Protein AF-A0A818ZFE5-F1 (afdb_monomer)

Structure (mmCIF, N/CA/C/O backbone):
data_AF-A0A818ZFE5-F1
#
_entry.id   AF-A0A818ZFE5-F1
#
loop_
_atom_site.group_PDB
_atom_site.id
_atom_site.type_symbol
_atom_site.label_atom_id
_atom_site.label_alt_id
_atom_site.label_comp_id
_atom_site.label_asym_id
_atom_site.label_entity_id
_atom_site.label_seq_id
_atom_site.pdbx_PDB_ins_code
_atom_site.Cartn_x
_atom_site.Cartn_y
_atom_site.Cartn_z
_atom_site.occupancy
_atom_site.B_iso_or_equiv
_atom_site.auth_seq_id
_atom_site.auth_comp_id
_atom_site.auth_asym_id
_atom_site.auth_atom_id
_atom_site.pdbx_PDB_model_num
ATOM 1 N N . MET A 1 1 ? 22.077 -2.898 -3.001 1.00 63.50 1 MET A N 1
ATOM 2 C CA . MET A 1 1 ? 21.187 -3.981 -2.527 1.00 63.50 1 MET A CA 1
ATOM 3 C C . MET A 1 1 ? 19.872 -3.862 -3.280 1.00 63.50 1 MET A C 1
ATOM 5 O O . MET A 1 1 ? 19.280 -2.792 -3.260 1.00 63.50 1 MET A O 1
ATOM 9 N N . TYR A 1 2 ? 19.474 -4.893 -4.024 1.00 77.19 2 TYR A N 1
ATOM 10 C CA . TYR A 1 2 ? 18.225 -4.878 -4.787 1.00 77.19 2 TYR A CA 1
ATOM 11 C C . TYR A 1 2 ? 17.029 -4.992 -3.831 1.00 77.19 2 TYR A C 1
ATOM 13 O O . TYR A 1 2 ? 17.018 -5.866 -2.968 1.00 77.19 2 TYR A O 1
ATOM 21 N N . ARG A 1 3 ? 16.050 -4.095 -3.967 1.00 83.75 3 ARG A N 1
ATOM 22 C CA . ARG A 1 3 ? 14.859 -4.023 -3.113 1.00 83.75 3 ARG A CA 1
ATOM 23 C C . ARG A 1 3 ? 13.619 -4.298 -3.971 1.00 83.75 3 ARG A C 1
ATOM 25 O O . ARG A 1 3 ? 13.186 -3.393 -4.687 1.00 83.75 3 ARG A O 1
ATOM 32 N N . PRO A 1 4 ? 13.063 -5.521 -3.931 1.00 88.69 4 PRO A N 1
ATOM 33 C CA . PRO A 1 4 ? 11.921 -5.898 -4.761 1.00 88.69 4 PRO A CA 1
ATOM 34 C C . PRO A 1 4 ? 10.628 -5.130 -4.462 1.00 88.69 4 PRO A C 1
ATOM 36 O O . PRO A 1 4 ? 9.721 -5.157 -5.288 1.00 88.69 4 PRO A O 1
ATOM 39 N N . THR A 1 5 ? 10.499 -4.457 -3.314 1.00 92.12 5 THR A N 1
ATOM 40 C CA . THR A 1 5 ? 9.253 -3.759 -2.951 1.00 92.12 5 THR A CA 1
ATOM 41 C C . THR A 1 5 ? 9.483 -2.321 -2.500 1.00 92.12 5 THR A C 1
ATOM 43 O O . THR A 1 5 ? 10.469 -2.014 -1.828 1.00 92.12 5 THR A O 1
ATOM 46 N N . CYS A 1 6 ? 8.526 -1.439 -2.796 1.00 91.12 6 CYS A N 1
ATOM 47 C CA . CYS A 1 6 ? 8.481 -0.056 -2.317 1.00 91.12 6 CYS A CA 1
ATOM 48 C C . CYS A 1 6 ? 8.508 0.014 -0.783 1.00 91.12 6 CYS A C 1
ATOM 50 O O . CYS A 1 6 ? 9.083 0.939 -0.216 1.00 91.12 6 CYS A O 1
ATOM 52 N N . PHE A 1 7 ? 7.959 -0.992 -0.094 1.00 89.19 7 PHE A N 1
ATOM 53 C CA . PHE A 1 7 ? 7.984 -1.084 1.369 1.00 89.19 7 PHE A CA 1
ATOM 54 C C . PHE A 1 7 ? 9.400 -1.206 1.935 1.00 89.19 7 PHE A C 1
ATOM 56 O O . PHE A 1 7 ? 9.709 -0.557 2.932 1.00 89.19 7 PHE A O 1
ATOM 63 N N . GLN A 1 8 ? 10.292 -1.942 1.268 1.00 89.88 8 GLN A N 1
ATOM 64 C CA . GLN A 1 8 ? 11.704 -2.011 1.661 1.00 89.88 8 GLN A CA 1
ATOM 65 C C . GLN A 1 8 ? 12.445 -0.693 1.402 1.00 89.88 8 GLN A C 1
ATOM 67 O O . GLN A 1 8 ? 13.378 -0.353 2.128 1.00 89.88 8 GLN A O 1
ATOM 72 N N . TRP A 1 9 ? 12.036 0.065 0.380 1.00 85.50 9 TRP A N 1
ATOM 73 C CA . TRP A 1 9 ? 12.547 1.418 0.146 1.00 85.50 9 TRP A CA 1
ATOM 74 C C . TRP A 1 9 ? 11.979 2.432 1.141 1.00 85.50 9 TRP A C 1
ATOM 76 O O . TRP A 1 9 ? 12.662 3.390 1.498 1.00 85.50 9 TRP A O 1
ATOM 86 N N . GLY A 1 10 ? 10.750 2.238 1.619 1.00 87.50 10 GLY A N 1
ATOM 87 C CA . GLY A 1 10 ? 10.040 3.166 2.501 1.00 87.50 10 GLY A CA 1
ATOM 88 C C . GLY A 1 10 ? 9.564 4.447 1.805 1.00 87.50 10 GLY A C 1
ATOM 89 O O . GLY A 1 10 ? 9.292 5.439 2.480 1.00 87.50 10 GLY A O 1
ATOM 90 N N . PHE A 1 11 ? 9.503 4.454 0.473 1.00 89.12 11 PHE A N 1
ATOM 91 C CA . PHE A 1 11 ? 8.903 5.525 -0.320 1.00 89.12 11 PHE A CA 1
ATOM 92 C C . PHE A 1 11 ? 8.212 4.953 -1.560 1.00 89.12 11 PHE A C 1
ATOM 94 O O . PHE A 1 11 ? 8.440 3.809 -1.951 1.00 89.12 11 PHE A O 1
ATOM 101 N N . TYR A 1 12 ? 7.349 5.764 -2.154 1.00 91.56 12 TYR A N 1
ATOM 102 C CA . TYR A 1 12 ? 6.595 5.495 -3.361 1.00 91.56 12 TYR A CA 1
ATOM 103 C C . TYR A 1 12 ? 6.889 6.596 -4.377 1.00 91.56 12 TYR A C 1
ATOM 105 O O . TYR A 1 12 ? 6.620 7.768 -4.124 1.00 91.56 12 TYR A O 1
ATOM 113 N N . ASP A 1 13 ? 7.407 6.202 -5.534 1.00 92.12 13 ASP A N 1
ATOM 114 C CA . ASP A 1 13 ? 7.511 7.057 -6.712 1.00 92.12 13 ASP A CA 1
ATOM 115 C C . ASP A 1 13 ? 6.588 6.477 -7.799 1.00 92.12 13 ASP A C 1
ATOM 117 O O . ASP A 1 13 ? 6.711 5.284 -8.118 1.00 92.12 13 ASP A O 1
ATOM 121 N N . PRO A 1 14 ? 5.632 7.258 -8.344 1.00 93.62 14 PRO A N 1
ATOM 122 C CA . PRO A 1 14 ? 4.695 6.762 -9.350 1.00 93.62 14 PRO A CA 1
ATOM 123 C C . PRO A 1 14 ? 5.387 6.204 -10.594 1.00 93.62 14 PRO A C 1
ATOM 125 O O . PRO A 1 14 ? 4.941 5.189 -11.124 1.00 93.62 14 PRO A O 1
ATOM 128 N N . GLN A 1 15 ? 6.478 6.840 -11.027 1.00 92.38 15 GLN A N 1
ATOM 129 C CA . GLN A 1 15 ? 7.258 6.428 -12.190 1.00 92.38 15 GLN A CA 1
ATOM 130 C C . GLN A 1 15 ? 7.979 5.107 -11.948 1.00 92.38 15 GLN A C 1
ATOM 132 O O . GLN A 1 15 ? 7.798 4.169 -12.720 1.00 92.38 15 GLN A O 1
ATOM 137 N N . MET A 1 16 ? 8.726 4.994 -10.843 1.00 92.38 16 MET A N 1
ATOM 138 C CA . MET A 1 16 ? 9.349 3.719 -10.475 1.00 92.38 16 MET A CA 1
ATOM 139 C C . MET A 1 16 ? 8.305 2.609 -10.384 1.00 92.38 16 MET A C 1
ATOM 141 O O . MET A 1 16 ? 8.512 1.529 -10.919 1.00 92.38 16 MET A O 1
ATOM 145 N N . SER A 1 17 ? 7.154 2.891 -9.769 1.00 94.06 17 SER A N 1
ATOM 146 C CA . SER A 1 17 ? 6.060 1.923 -9.644 1.00 94.06 17 SER A CA 1
ATOM 147 C C . SER A 1 17 ? 5.366 1.628 -10.978 1.00 94.06 17 SER A C 1
ATOM 149 O O . SER A 1 17 ? 4.619 0.662 -11.060 1.00 94.06 17 SER A O 1
ATOM 151 N N . GLY A 1 18 ? 5.555 2.434 -12.022 1.00 93.25 18 GLY A N 1
ATOM 152 C CA . GLY A 1 18 ? 5.096 2.128 -13.377 1.00 93.25 18 GLY A CA 1
ATOM 153 C C . GLY A 1 18 ? 5.983 1.104 -14.084 1.00 93.25 18 GLY A C 1
ATOM 154 O O . GLY A 1 18 ? 5.491 0.310 -14.881 1.00 93.25 18 GLY A O 1
ATOM 155 N N . SER A 1 19 ? 7.272 1.090 -13.758 1.00 92.56 19 SER A N 1
ATOM 156 C CA . SER A 1 19 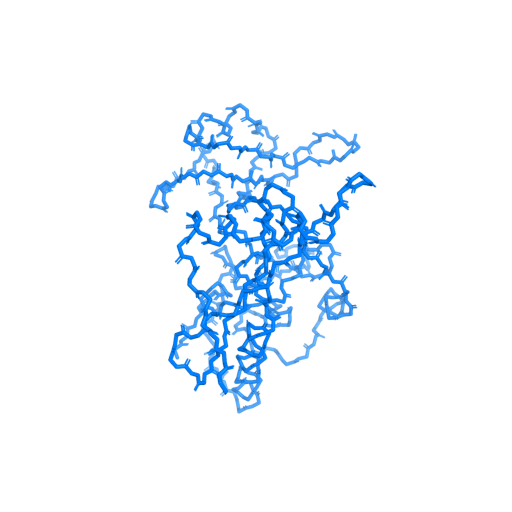? 8.275 0.231 -14.380 1.00 92.56 19 SER A CA 1
ATOM 157 C C . SER A 1 19 ? 8.379 -1.127 -13.684 1.00 92.56 19 SER A C 1
ATOM 159 O O . SER A 1 19 ? 8.337 -1.218 -12.456 1.00 92.56 19 SER A O 1
ATOM 161 N N . ILE A 1 20 ? 8.555 -2.202 -14.459 1.00 92.44 20 ILE A N 1
ATOM 162 C CA . ILE A 1 20 ? 8.690 -3.565 -13.919 1.00 92.44 20 ILE A CA 1
ATOM 163 C C . ILE A 1 20 ? 9.915 -3.730 -13.021 1.00 92.44 20 ILE A C 1
ATOM 165 O O . ILE A 1 20 ? 9.893 -4.557 -12.115 1.00 92.44 20 ILE A O 1
ATOM 169 N N . ASP A 1 21 ? 10.967 -2.958 -13.254 1.00 92.12 21 ASP A N 1
ATOM 170 C CA . ASP A 1 21 ? 12.237 -3.029 -12.533 1.00 92.12 21 ASP A CA 1
ATOM 171 C C . ASP A 1 21 ? 12.620 -1.695 -11.862 1.00 92.12 21 ASP A C 1
ATOM 173 O O . ASP A 1 21 ? 13.667 -1.591 -11.219 1.00 92.12 21 ASP A O 1
ATOM 177 N N . GLY A 1 22 ? 11.742 -0.691 -11.958 1.00 90.19 22 GLY A N 1
ATOM 178 C CA . GLY A 1 22 ? 11.921 0.624 -11.348 1.00 90.19 22 GLY A CA 1
ATOM 179 C C . GLY A 1 22 ? 12.937 1.520 -12.060 1.00 90.19 22 GLY A C 1
ATOM 180 O O . GLY A 1 22 ? 13.430 2.465 -11.435 1.00 90.19 22 GLY A O 1
ATOM 181 N N . THR A 1 23 ? 13.283 1.222 -13.318 1.00 90.88 23 THR A N 1
ATOM 182 C CA . THR A 1 23 ? 14.344 1.932 -14.052 1.00 90.88 23 THR A CA 1
ATOM 183 C C . THR A 1 23 ? 13.850 2.961 -15.065 1.00 90.88 23 THR A C 1
ATOM 185 O O . THR A 1 23 ? 14.647 3.790 -15.500 1.00 90.88 23 THR A O 1
ATOM 188 N N . ASP A 1 24 ? 12.558 2.980 -15.404 1.00 90.19 24 ASP A N 1
ATOM 189 C CA . ASP A 1 24 ? 12.031 3.977 -16.340 1.00 90.19 24 ASP A CA 1
ATOM 190 C C . ASP A 1 24 ? 12.266 5.400 -15.809 1.00 90.19 24 ASP A C 1
ATOM 192 O O . ASP A 1 24 ? 11.918 5.729 -14.671 1.00 90.19 24 ASP A O 1
ATOM 196 N N . LEU A 1 25 ? 12.785 6.277 -16.665 1.00 88.44 25 LEU A N 1
ATOM 197 C CA . LEU A 1 25 ? 13.054 7.673 -16.312 1.00 88.44 25 LEU A CA 1
A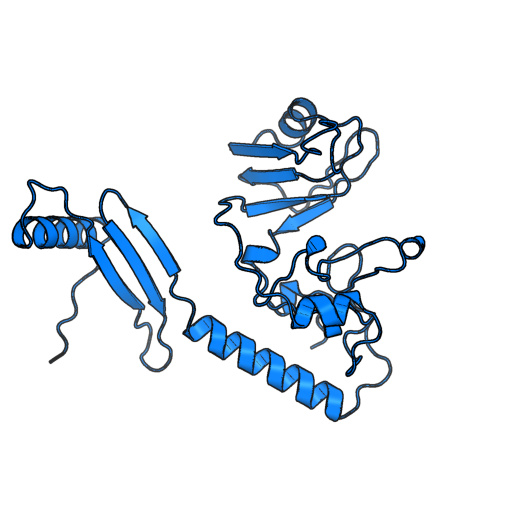TOM 198 C C . LEU A 1 25 ? 11.878 8.602 -16.641 1.00 88.44 25 LEU A C 1
ATOM 200 O O . LEU A 1 25 ? 11.647 9.551 -15.892 1.00 88.44 25 LEU A O 1
ATOM 204 N N . GLU A 1 26 ? 11.102 8.273 -17.679 1.00 87.56 26 GLU A N 1
ATOM 205 C CA . GLU A 1 26 ? 10.041 9.126 -18.226 1.00 87.56 26 GLU A CA 1
ATOM 206 C C . GLU A 1 26 ? 8.643 8.487 -18.142 1.00 87.56 26 GLU A C 1
ATOM 208 O O . GLU A 1 26 ? 8.500 7.288 -18.418 1.00 87.56 26 GLU A O 1
ATOM 213 N N . PRO A 1 27 ? 7.592 9.255 -17.794 1.00 87.62 27 PRO A N 1
ATOM 214 C CA . PRO A 1 27 ? 6.219 8.756 -17.736 1.00 87.62 27 PRO A CA 1
ATOM 215 C C . PRO A 1 27 ? 5.736 8.164 -19.057 1.00 87.62 27 PRO A C 1
ATOM 217 O O . PRO A 1 27 ? 5.515 8.874 -20.034 1.00 87.62 27 PRO A O 1
ATOM 220 N N . HIS A 1 28 ? 5.486 6.856 -19.059 1.00 86.00 28 HIS A N 1
ATOM 221 C CA . HIS A 1 28 ? 4.996 6.146 -20.241 1.00 86.00 28 HIS A CA 1
ATOM 222 C C . HIS A 1 28 ? 3.461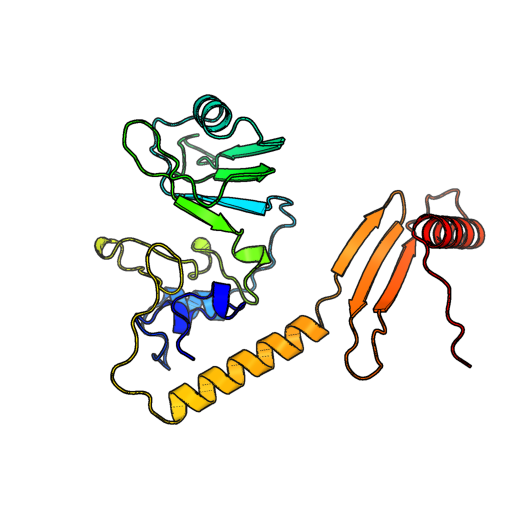 6.085 -20.326 1.00 86.00 28 HIS A C 1
ATOM 224 O O . HIS A 1 28 ? 2.918 5.714 -21.365 1.00 86.00 28 HIS A O 1
ATOM 230 N N . ASP A 1 29 ? 2.734 6.430 -19.252 1.00 88.56 29 ASP A N 1
ATOM 231 C CA . ASP A 1 29 ? 1.268 6.446 -19.247 1.00 88.56 29 ASP A CA 1
ATOM 232 C C . ASP A 1 29 ? 0.663 7.716 -18.617 1.00 88.56 29 ASP A C 1
ATOM 234 O O . ASP A 1 29 ? 1.260 8.406 -17.784 1.00 88.56 29 ASP A O 1
ATOM 238 N N . ARG A 1 30 ? -0.583 8.026 -19.009 1.00 91.00 30 ARG A N 1
ATOM 239 C CA . ARG A 1 30 ? -1.317 9.212 -18.528 1.00 91.00 30 ARG A CA 1
ATOM 240 C C . ARG A 1 30 ? -1.609 9.174 -17.026 1.00 91.00 30 ARG A C 1
ATOM 242 O O . ARG A 1 30 ? -1.784 10.223 -16.409 1.00 91.00 30 ARG A O 1
ATOM 249 N N . ALA A 1 31 ? -1.697 7.991 -16.425 1.00 91.69 31 ALA A N 1
ATOM 250 C CA . ALA A 1 31 ? -1.968 7.862 -15.003 1.00 91.69 31 ALA A CA 1
ATOM 251 C C . ALA A 1 31 ? -0.736 8.208 -14.152 1.00 91.69 31 ALA A C 1
ATOM 253 O O . ALA A 1 31 ? -0.908 8.811 -13.097 1.00 91.69 31 ALA A O 1
ATOM 254 N N . ILE A 1 32 ? 0.482 7.912 -14.608 1.00 92.31 32 ILE A N 1
ATOM 255 C CA . ILE A 1 32 ? 1.723 8.355 -13.960 1.00 92.31 32 ILE A CA 1
ATOM 256 C C . ILE A 1 32 ? 1.813 9.883 -14.004 1.00 92.31 32 ILE A C 1
ATOM 258 O O . ILE A 1 32 ? 2.028 10.509 -12.966 1.00 92.31 32 ILE A O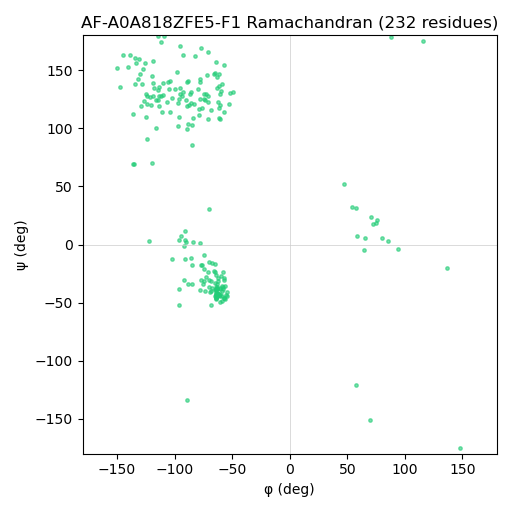 1
ATOM 262 N N . ASN A 1 33 ? 1.537 10.495 -15.161 1.00 92.56 33 ASN A N 1
ATOM 263 C CA . ASN A 1 33 ? 1.476 11.956 -15.285 1.00 92.56 33 ASN A CA 1
ATOM 264 C C . ASN A 1 33 ? 0.472 12.573 -14.302 1.00 92.56 33 ASN A C 1
ATOM 266 O O . ASN A 1 33 ? 0.797 13.499 -13.556 1.00 92.56 33 ASN A O 1
ATOM 270 N N . ARG A 1 34 ? -0.732 11.995 -14.219 1.00 92.75 34 ARG A N 1
ATOM 271 C CA . ARG A 1 34 ? -1.744 12.410 -13.241 1.00 92.75 34 ARG A CA 1
ATOM 272 C C . ARG A 1 34 ? -1.263 12.237 -11.797 1.00 92.75 34 ARG A C 1
ATOM 274 O O . ARG A 1 34 ? -1.548 13.093 -10.964 1.00 92.75 34 ARG A O 1
ATOM 281 N N . ALA A 1 35 ? -0.520 11.174 -11.493 1.00 93.25 35 ALA A N 1
ATOM 282 C CA . ALA A 1 35 ? 0.003 10.929 -10.152 1.00 93.25 35 ALA A CA 1
ATOM 283 C C . ALA A 1 35 ? 0.999 12.010 -9.717 1.00 93.25 35 ALA A C 1
ATOM 285 O O . ALA A 1 35 ? 0.897 12.482 -8.581 1.00 93.25 35 ALA A O 1
ATOM 286 N N . TYR A 1 36 ? 1.884 12.452 -10.617 1.00 89.31 36 TYR A N 1
ATOM 287 C CA . TYR A 1 36 ? 2.810 13.560 -10.358 1.00 89.31 36 TYR A CA 1
ATOM 288 C C . TYR A 1 36 ? 2.097 14.889 -10.130 1.00 89.31 36 TYR A C 1
ATOM 290 O O . TYR A 1 36 ? 2.423 15.613 -9.192 1.00 89.31 36 TYR A O 1
ATOM 298 N N . GLN A 1 37 ? 1.091 15.189 -10.948 1.00 90.50 37 GLN A N 1
ATOM 299 C CA . GLN A 1 37 ? 0.336 16.440 -10.842 1.00 90.50 37 GLN A CA 1
ATOM 300 C C . GLN A 1 37 ? -0.637 16.445 -9.653 1.00 90.50 37 GLN A C 1
ATOM 302 O O . GLN A 1 37 ? -1.047 17.502 -9.172 1.00 90.50 37 GLN A O 1
ATOM 307 N N . SER A 1 38 ? -1.017 15.269 -9.149 1.00 89.69 38 SER A N 1
ATOM 308 C CA . SER A 1 38 ? -1.986 15.163 -8.063 1.00 89.69 38 SER A CA 1
ATOM 309 C C . SER A 1 38 ? -1.424 15.649 -6.723 1.00 89.69 38 SER A C 1
ATOM 311 O O . SER A 1 38 ? -0.419 15.148 -6.208 1.00 89.69 38 SER A O 1
ATOM 313 N N . LYS A 1 39 ? -2.148 16.555 -6.064 1.00 84.81 39 LYS A N 1
ATOM 314 C CA . LYS A 1 39 ? -1.944 16.870 -4.645 1.00 84.81 39 LYS A CA 1
ATOM 315 C C . LYS A 1 39 ? -2.819 15.929 -3.819 1.00 84.81 39 LYS A C 1
ATOM 317 O O . LYS A 1 39 ? -4.021 16.122 -3.701 1.00 84.81 39 LYS A O 1
ATOM 322 N N . TYR A 1 40 ? -2.216 14.869 -3.289 1.00 80.44 40 TYR A N 1
ATOM 323 C CA . TYR A 1 40 ? -2.900 13.912 -2.420 1.00 80.44 40 TYR A CA 1
ATOM 324 C C . TYR A 1 40 ? -2.430 14.113 -0.986 1.00 80.44 40 TYR A C 1
ATOM 326 O O . TYR A 1 40 ? -1.235 13.989 -0.716 1.00 80.44 40 TYR A O 1
ATOM 334 N N . LYS A 1 41 ? -3.373 14.386 -0.083 1.00 73.88 41 LYS A N 1
ATOM 335 C CA . LYS A 1 41 ? -3.163 14.331 1.362 1.00 73.88 41 LYS A CA 1
ATOM 336 C C . 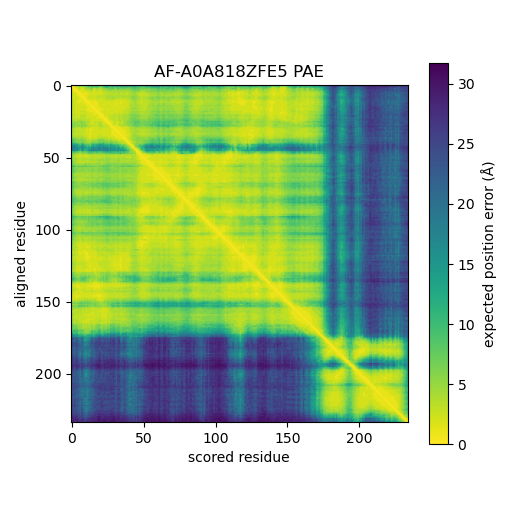LYS A 1 41 ? -3.787 13.035 1.866 1.00 73.88 41 LYS A C 1
ATOM 338 O O . LYS A 1 41 ? -4.946 12.751 1.568 1.00 73.88 41 LYS A O 1
ATOM 343 N N . CYS A 1 42 ? -3.009 12.225 2.577 1.00 68.31 42 CYS A N 1
ATOM 344 C CA . CYS A 1 42 ? -3.528 10.989 3.146 1.00 68.31 42 CYS A CA 1
ATOM 345 C C . CYS A 1 42 ? -4.649 11.294 4.148 1.00 68.31 42 CYS A C 1
ATOM 347 O O . CYS A 1 42 ? -4.510 12.198 4.968 1.00 68.31 42 CYS A O 1
ATOM 349 N N . SER A 1 43 ? -5.738 10.523 4.098 1.00 61.91 43 SER A N 1
ATOM 350 C CA . SER A 1 43 ? -6.763 10.541 5.144 1.00 61.91 43 SER A CA 1
ATOM 351 C C . SER A 1 43 ? -6.187 10.020 6.462 1.00 61.91 43 SER A C 1
ATOM 353 O O . SER A 1 43 ? -5.390 9.079 6.442 1.00 61.91 43 SER A O 1
ATOM 355 N N . HIS A 1 44 ? -6.657 10.545 7.594 1.00 58.03 44 HIS A N 1
ATOM 356 C CA . HIS A 1 44 ? -6.259 10.154 8.956 1.00 58.03 44 HIS A CA 1
ATOM 357 C C . HIS A 1 44 ? -6.744 8.753 9.382 1.00 58.03 44 HIS A C 1
ATOM 359 O O . HIS A 1 44 ? -7.008 8.515 10.555 1.00 58.03 44 HIS A O 1
ATOM 365 N N . ASN A 1 45 ? -6.892 7.813 8.444 1.00 62.09 45 ASN A N 1
ATOM 366 C CA . ASN A 1 45 ? -7.358 6.474 8.768 1.00 62.09 45 ASN A CA 1
ATOM 367 C C . ASN A 1 45 ? -6.373 5.819 9.752 1.00 62.09 45 ASN A C 1
ATOM 369 O O . ASN A 1 45 ? -5.186 5.679 9.449 1.00 62.09 45 ASN A O 1
ATOM 373 N N . SER A 1 46 ? -6.852 5.438 10.937 1.00 69.12 46 SER A N 1
ATOM 374 C CA . SER A 1 46 ? -6.041 4.797 11.972 1.00 69.12 46 SER A CA 1
ATOM 375 C C . SER A 1 46 ? -5.707 3.331 11.668 1.00 69.12 46 SER A C 1
ATOM 377 O O . SER A 1 46 ? -4.745 2.844 12.250 1.00 69.12 46 SER A O 1
ATOM 379 N N . SER A 1 47 ? -6.311 2.732 10.631 1.00 81.25 47 SER A N 1
ATOM 380 C CA . SER A 1 47 ? -6.027 1.368 10.159 1.00 81.25 47 SER A CA 1
ATOM 381 C C . SER A 1 47 ? -4.560 1.058 9.894 1.00 81.25 47 SER A C 1
ATOM 383 O O . SER A 1 47 ? -3.860 1.824 9.223 1.00 81.25 47 SER A O 1
ATOM 385 N N . SER A 1 48 ? -4.080 -0.058 10.435 1.00 84.94 48 SER A N 1
ATOM 386 C CA . SER A 1 48 ? -2.697 -0.523 10.281 1.00 84.94 48 SER A CA 1
ATOM 387 C C . SER A 1 48 ? -2.507 -1.401 9.043 1.00 84.94 48 SER A C 1
ATOM 389 O O . SER A 1 48 ? -1.466 -1.308 8.385 1.00 84.94 48 SER A O 1
ATOM 391 N N . LEU A 1 49 ? -3.523 -2.193 8.692 1.00 91.88 49 LEU A N 1
ATOM 392 C CA . LEU A 1 49 ? -3.448 -3.222 7.660 1.00 91.88 49 LEU A CA 1
ATOM 393 C C . LEU A 1 49 ? -4.442 -2.973 6.525 1.00 91.88 49 LEU A C 1
ATOM 395 O O . LEU A 1 49 ? -5.551 -2.469 6.714 1.00 91.88 49 LEU A O 1
ATOM 399 N N . PHE A 1 50 ? -4.009 -3.334 5.325 1.00 93.69 50 PHE A N 1
ATOM 400 C CA . PHE A 1 50 ? -4.793 -3.366 4.105 1.00 93.69 50 PHE A CA 1
ATOM 401 C C . PHE A 1 50 ? -5.003 -4.822 3.703 1.00 93.69 50 PHE A C 1
ATOM 403 O O . PHE A 1 50 ? -4.040 -5.581 3.595 1.00 93.69 50 PHE A O 1
ATOM 410 N N . ILE A 1 51 ? -6.255 -5.190 3.449 1.00 94.62 51 ILE A N 1
ATOM 411 C CA . ILE A 1 51 ? -6.631 -6.502 2.935 1.00 94.62 51 ILE A CA 1
ATOM 412 C C . ILE A 1 51 ? -7.194 -6.295 1.535 1.00 94.62 51 ILE A C 1
ATOM 414 O O . ILE A 1 51 ? -8.184 -5.594 1.369 1.00 94.62 51 ILE A O 1
ATOM 418 N N . GLY A 1 52 ? -6.572 -6.881 0.523 1.00 93.31 52 GLY A N 1
ATOM 419 C CA . GLY A 1 52 ? -7.040 -6.866 -0.855 1.00 93.31 52 GLY A CA 1
ATOM 420 C C . GLY A 1 52 ? -7.426 -8.254 -1.350 1.00 93.31 52 GLY A C 1
ATOM 421 O O . GLY A 1 52 ? -7.279 -9.256 -0.650 1.00 93.31 52 GLY A O 1
ATOM 422 N N . ASN A 1 53 ? -7.868 -8.304 -2.607 1.00 92.31 53 ASN A N 1
ATOM 423 C CA . ASN A 1 53 ? -8.288 -9.539 -3.273 1.00 92.31 53 ASN A CA 1
ATOM 424 C C . ASN A 1 53 ? -9.427 -10.268 -2.536 1.00 92.31 53 ASN A C 1
ATOM 426 O O . ASN A 1 53 ? -9.505 -11.493 -2.565 1.00 92.31 53 ASN A O 1
ATOM 430 N N . ILE A 1 54 ? -10.294 -9.508 -1.865 1.00 95.12 54 ILE A N 1
ATOM 431 C CA . ILE A 1 54 ? -11.463 -10.044 -1.174 1.00 95.12 54 ILE A CA 1
ATOM 432 C C . 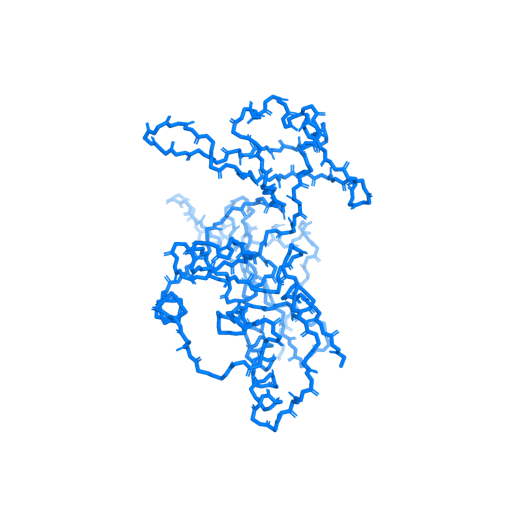ILE A 1 54 ? -12.511 -10.409 -2.238 1.00 95.12 54 ILE A C 1
ATOM 434 O O . ILE A 1 54 ? -12.850 -9.551 -3.061 1.00 95.12 54 ILE A O 1
ATOM 438 N N . PRO A 1 55 ? -13.019 -11.653 -2.264 1.00 93.81 55 PRO A N 1
ATOM 439 C CA . PRO A 1 55 ? -14.082 -12.041 -3.186 1.00 93.81 55 PRO A CA 1
ATOM 440 C C . PRO A 1 55 ? -15.363 -11.222 -2.951 1.00 93.81 55 PRO A C 1
ATOM 442 O O . PRO A 1 55 ? -15.666 -10.915 -1.800 1.00 93.81 55 PRO A O 1
ATOM 445 N N . PRO A 1 56 ? -16.162 -10.917 -3.992 1.00 90.88 56 PRO A N 1
ATOM 446 C CA . PRO A 1 56 ? -17.381 -10.111 -3.846 1.00 90.88 56 PRO A CA 1
ATOM 447 C C . PRO A 1 56 ? -18.407 -10.668 -2.848 1.00 90.88 56 PRO A C 1
ATOM 449 O O . PRO A 1 56 ? -19.145 -9.896 -2.246 1.00 90.88 56 PRO A O 1
ATOM 452 N N . LEU A 1 57 ? -18.436 -11.994 -2.671 1.00 92.06 57 LEU A N 1
ATOM 453 C CA . LEU A 1 57 ? -19.344 -12.692 -1.753 1.00 92.06 57 LEU A CA 1
ATOM 454 C C . LEU A 1 57 ? -18.919 -12.606 -0.279 1.00 92.06 57 LEU A C 1
ATOM 456 O O . LEU A 1 57 ? -19.732 -12.882 0.595 1.00 92.06 57 LEU A O 1
ATOM 460 N N . CYS A 1 58 ? -17.661 -12.255 -0.004 1.00 94.56 58 CYS A N 1
ATOM 461 C CA . CYS A 1 58 ? -17.140 -12.170 1.355 1.00 94.56 58 CYS A CA 1
ATOM 462 C C . CYS A 1 58 ? -17.619 -10.873 2.019 1.00 94.56 58 CYS A C 1
ATOM 464 O O . CYS A 1 58 ? -17.411 -9.776 1.487 1.00 94.56 58 CYS A O 1
ATOM 466 N N . ASN A 1 59 ? -18.260 -11.008 3.178 1.00 93.50 59 ASN A N 1
ATOM 467 C CA . ASN A 1 59 ? -18.798 -9.899 3.963 1.00 93.50 59 ASN A CA 1
ATOM 468 C C . ASN A 1 59 ? -17.989 -9.657 5.254 1.00 93.50 59 ASN A C 1
ATOM 470 O O . ASN A 1 59 ? -17.002 -10.329 5.550 1.00 93.50 59 ASN A O 1
ATOM 474 N N . GLU A 1 60 ? -18.393 -8.654 6.029 1.00 93.38 60 GLU A N 1
ATOM 475 C CA . GLU A 1 60 ? -17.731 -8.241 7.264 1.00 93.38 60 GLU A CA 1
ATOM 476 C C . GLU A 1 60 ? -17.747 -9.334 8.346 1.00 93.38 60 GLU A C 1
ATOM 478 O O . GLU A 1 60 ? -16.762 -9.465 9.072 1.00 93.38 60 GLU A O 1
ATOM 483 N N . ASN A 1 61 ? -18.807 -10.147 8.428 1.00 94.56 61 ASN A N 1
ATOM 484 C CA . ASN A 1 61 ? -18.887 -11.257 9.382 1.00 94.56 61 ASN A CA 1
ATOM 485 C C . ASN A 1 61 ? -17.898 -12.368 9.016 1.00 94.56 61 ASN A C 1
ATOM 487 O O . ASN A 1 61 ? -17.213 -12.888 9.895 1.00 94.56 61 ASN A O 1
ATOM 491 N N . ASP A 1 62 ? -17.762 -12.684 7.726 1.00 95.81 62 ASP A N 1
ATOM 492 C CA . ASP A 1 62 ? -16.765 -13.649 7.252 1.00 95.81 62 ASP A CA 1
ATOM 493 C C . ASP A 1 62 ? -15.347 -13.161 7.580 1.00 95.81 62 ASP A C 1
ATOM 495 O O . ASP A 1 62 ? -14.511 -13.914 8.080 1.00 95.81 62 ASP A O 1
ATOM 499 N N . LEU A 1 63 ? -15.072 -11.870 7.356 1.00 95.44 63 LEU A N 1
ATOM 500 C CA . LEU A 1 63 ? -13.785 -11.270 7.711 1.00 95.44 63 LEU A CA 1
ATOM 501 C C . LEU A 1 63 ? -13.544 -11.291 9.225 1.00 95.44 63 LEU A C 1
ATOM 503 O O . LEU A 1 63 ? -12.418 -11.549 9.642 1.00 95.44 63 LEU A O 1
ATOM 507 N N . ALA A 1 64 ? -14.570 -11.070 10.047 1.00 94.75 64 ALA A N 1
ATOM 508 C CA . ALA A 1 64 ? -14.455 -11.170 11.501 1.00 94.75 64 ALA A CA 1
ATOM 509 C C . ALA A 1 64 ? -14.126 -12.602 11.956 1.00 94.75 64 ALA A C 1
ATOM 511 O O . ALA A 1 64 ? -13.323 -12.785 12.868 1.00 94.75 64 ALA A O 1
ATOM 512 N N . GLN A 1 65 ? -14.668 -13.623 11.285 1.00 95.19 65 GLN A N 1
ATOM 513 C CA . GLN A 1 65 ? -14.316 -15.023 11.550 1.00 95.19 65 GLN A CA 1
ATOM 514 C C . GLN A 1 65 ? -12.876 -15.351 11.133 1.00 95.19 65 GLN A C 1
ATOM 516 O O . GLN A 1 65 ? -12.169 -16.070 11.838 1.00 95.19 65 GLN A O 1
ATOM 521 N N . ILE A 1 66 ? -12.420 -14.817 9.996 1.00 95.38 66 ILE A N 1
ATOM 522 C CA . ILE A 1 66 ? -11.051 -15.022 9.497 1.00 95.38 66 ILE A CA 1
ATOM 523 C C . ILE A 1 66 ? -10.024 -14.290 10.376 1.00 95.38 66 ILE A C 1
ATOM 525 O O . ILE A 1 66 ? -8.921 -14.801 10.602 1.00 95.38 66 ILE A O 1
ATOM 529 N N . PHE A 1 67 ? -10.384 -13.109 10.882 1.00 94.62 67 PHE A N 1
ATOM 530 C CA . PHE A 1 67 ? -9.544 -12.245 11.708 1.00 94.62 67 PHE A CA 1
ATOM 531 C C . PHE A 1 67 ? -10.176 -12.013 13.092 1.00 94.62 67 PHE A C 1
ATOM 533 O O . PHE A 1 67 ? -10.565 -10.888 13.407 1.00 94.62 67 PHE A O 1
ATOM 540 N N . PRO A 1 68 ? -10.228 -13.039 13.961 1.00 91.88 68 PRO A N 1
ATOM 541 C CA . PRO A 1 68 ? -10.925 -12.947 15.247 1.00 91.88 68 PRO A CA 1
ATOM 542 C C . PRO A 1 68 ? -10.293 -11.934 16.214 1.00 91.88 68 PRO A C 1
ATOM 544 O O . PRO A 1 68 ? -10.969 -11.400 17.084 1.00 91.88 68 PRO A O 1
ATOM 547 N N . ASN A 1 69 ? -9.002 -11.631 16.043 1.00 90.31 69 ASN A N 1
ATOM 548 C CA . ASN A 1 69 ? -8.264 -10.658 16.858 1.00 90.31 69 ASN A CA 1
ATOM 549 C C . ASN A 1 69 ? -8.299 -9.232 16.272 1.00 90.31 69 ASN A C 1
ATOM 551 O O . ASN A 1 69 ? -7.510 -8.368 16.671 1.00 90.31 69 ASN A O 1
ATOM 555 N N . ALA A 1 70 ? -9.151 -8.985 15.274 1.00 89.81 70 ALA A N 1
ATOM 556 C CA . ALA A 1 70 ? -9.341 -7.657 14.717 1.00 89.81 70 ALA A CA 1
ATOM 557 C C . ALA A 1 70 ? -10.151 -6.791 15.687 1.00 89.81 70 ALA A C 1
ATOM 559 O O . ALA A 1 70 ? -11.235 -7.163 16.120 1.00 89.81 70 ALA A O 1
ATOM 560 N N . ILE A 1 71 ? -9.641 -5.600 15.984 1.00 88.75 71 ILE A N 1
ATOM 561 C CA . ILE A 1 71 ? -10.349 -4.584 16.770 1.00 88.75 71 ILE A CA 1
ATOM 562 C C . ILE A 1 71 ? -11.387 -3.888 15.887 1.00 88.75 71 ILE A C 1
ATOM 564 O O . ILE A 1 71 ? -12.485 -3.564 16.331 1.00 88.75 71 ILE A O 1
ATOM 568 N N . ARG A 1 72 ? -11.032 -3.631 14.623 1.00 89.75 72 ARG A N 1
ATOM 569 C CA . ARG A 1 72 ? -11.912 -2.974 13.656 1.00 89.75 72 ARG A CA 1
ATOM 570 C C . ARG A 1 72 ? -11.650 -3.498 12.256 1.00 89.75 72 ARG A C 1
ATOM 572 O O . ARG A 1 72 ? -10.500 -3.577 11.829 1.00 89.75 72 ARG A O 1
ATOM 579 N N . ILE A 1 73 ? -12.726 -3.773 11.528 1.00 92.94 73 ILE A N 1
ATOM 580 C CA . ILE A 1 73 ? -12.700 -4.150 10.116 1.00 92.94 73 ILE A CA 1
ATOM 581 C C . ILE A 1 73 ? -13.593 -3.168 9.363 1.00 92.94 73 ILE A C 1
ATOM 583 O O . ILE A 1 73 ? -14.736 -2.938 9.742 1.00 92.94 73 ILE A O 1
ATOM 587 N N . ASN A 1 74 ? -13.056 -2.566 8.309 1.00 93.38 74 ASN A N 1
ATOM 588 C CA . ASN A 1 74 ? -13.772 -1.653 7.431 1.00 93.38 74 ASN A CA 1
ATOM 589 C C . ASN A 1 74 ? -13.682 -2.172 5.994 1.00 93.38 74 ASN A C 1
ATOM 591 O O . ASN A 1 74 ? -12.714 -1.874 5.285 1.00 93.38 74 ASN A O 1
ATOM 595 N N . LEU A 1 75 ? -14.658 -2.987 5.589 1.00 94.94 75 LEU A N 1
ATOM 596 C CA . LEU A 1 75 ? -14.790 -3.457 4.214 1.00 94.94 75 LEU A CA 1
ATOM 597 C C . LEU A 1 75 ? -15.303 -2.314 3.337 1.00 94.94 75 LEU A C 1
ATOM 599 O O . LEU A 1 75 ? -16.342 -1.718 3.605 1.00 94.94 75 LEU A O 1
ATOM 603 N N . ILE A 1 76 ? -14.560 -1.993 2.279 1.00 93.19 76 ILE A N 1
ATOM 604 C CA . ILE A 1 76 ? -14.904 -0.860 1.429 1.00 93.19 76 ILE A CA 1
ATOM 605 C C . ILE A 1 76 ? -15.894 -1.288 0.357 1.00 93.19 76 ILE A C 1
ATOM 607 O O . ILE A 1 76 ? -15.666 -2.242 -0.391 1.00 93.19 76 ILE A O 1
ATOM 611 N N . ARG A 1 77 ? -16.976 -0.520 0.258 1.00 93.25 77 ARG A N 1
ATOM 612 C CA . ARG A 1 77 ? -18.075 -0.733 -0.676 1.00 93.25 77 ARG A CA 1
ATOM 613 C C . ARG A 1 77 ? -18.219 0.444 -1.630 1.00 93.25 77 ARG A C 1
ATOM 615 O O . ARG A 1 77 ? -17.727 1.544 -1.370 1.00 93.25 77 ARG A O 1
ATOM 622 N N . ASP A 1 78 ? -18.851 0.194 -2.767 1.00 91.69 78 ASP A N 1
ATOM 623 C CA . ASP A 1 78 ? -19.367 1.267 -3.604 1.00 91.69 78 ASP A CA 1
ATOM 624 C C . ASP A 1 78 ? -20.451 2.040 -2.845 1.00 91.69 78 ASP A C 1
ATOM 626 O O . ASP A 1 78 ? -21.307 1.432 -2.212 1.00 91.69 78 ASP A O 1
ATOM 630 N N . ILE A 1 79 ? -20.406 3.373 -2.886 1.00 89.31 79 ILE A N 1
ATOM 631 C CA . ILE A 1 79 ? -21.360 4.207 -2.143 1.00 89.31 79 ILE A CA 1
ATOM 632 C C . ILE A 1 79 ? -22.774 4.160 -2.738 1.00 89.31 79 ILE A C 1
ATOM 634 O O . ILE A 1 79 ? -23.734 4.434 -2.028 1.00 89.31 79 ILE A O 1
ATOM 638 N N . VAL A 1 80 ? -22.900 3.830 -4.027 1.00 93.44 80 VAL A N 1
ATOM 639 C CA . VAL A 1 80 ? -24.182 3.774 -4.734 1.00 93.44 80 VAL A CA 1
ATOM 640 C C . VAL A 1 80 ? -24.709 2.344 -4.760 1.00 93.44 80 VAL A C 1
ATOM 642 O O . VAL A 1 80 ? -25.848 2.113 -4.370 1.00 93.44 80 VAL A O 1
ATOM 645 N N . THR A 1 81 ? -23.899 1.376 -5.203 1.00 92.88 81 THR A N 1
ATOM 646 C CA . THR A 1 81 ? -24.360 -0.019 -5.357 1.00 92.88 81 THR A CA 1
ATOM 647 C C . THR A 1 81 ? -24.245 -0.847 -4.078 1.00 92.88 81 THR A C 1
ATOM 649 O O . THR A 1 81 ? -24.769 -1.955 -4.026 1.00 92.88 81 THR A O 1
ATOM 652 N N . CYS A 1 82 ? -23.546 -0.349 -3.050 1.00 89.31 82 CYS A N 1
ATOM 653 C CA . CYS A 1 82 ? -23.210 -1.078 -1.818 1.00 89.31 82 CYS A CA 1
ATOM 654 C C . CYS A 1 82 ? -22.407 -2.380 -2.036 1.00 89.31 82 CYS A C 1
ATOM 656 O O . CYS A 1 82 ? -22.138 -3.127 -1.087 1.00 89.31 82 CYS A O 1
ATOM 658 N N . GLU A 1 83 ? -21.962 -2.645 -3.265 1.00 91.81 83 GLU A N 1
ATOM 659 C CA . GLU A 1 83 ? -21.166 -3.820 -3.597 1.00 91.81 83 GLU A CA 1
ATOM 660 C C . GLU A 1 83 ? -19.748 -3.697 -3.043 1.00 91.81 83 GLU A C 1
ATOM 662 O O . GLU A 1 83 ? -19.152 -2.616 -3.011 1.00 91.81 83 GLU A O 1
ATOM 667 N N . SER A 1 84 ? -19.176 -4.830 -2.637 1.00 94.44 84 SER A N 1
ATOM 668 C CA . SER A 1 84 ? -17.792 -4.894 -2.172 1.00 94.44 84 SER A CA 1
ATOM 669 C C . SER A 1 84 ? -16.826 -4.445 -3.270 1.00 94.44 84 SER A C 1
ATOM 671 O O . SER A 1 84 ? -16.831 -4.968 -4.385 1.00 94.44 84 SER A O 1
ATOM 673 N N . LYS A 1 85 ? -15.919 -3.516 -2.943 1.00 91.62 85 LYS A N 1
ATOM 674 C CA . LYS A 1 85 ? -14.796 -3.144 -3.820 1.00 91.62 85 LYS A CA 1
ATOM 675 C C . LYS A 1 85 ? -13.655 -4.165 -3.782 1.00 91.62 85 LYS A C 1
ATOM 677 O O . LYS A 1 85 ? -12.635 -3.960 -4.442 1.00 91.62 85 LYS A O 1
ATOM 682 N N . GLY A 1 86 ? -13.805 -5.244 -3.013 1.00 93.50 86 GLY A N 1
ATOM 683 C CA . GLY A 1 86 ? -12.826 -6.323 -2.911 1.00 93.50 86 GLY A CA 1
ATOM 684 C C . GLY A 1 86 ? -11.602 -5.979 -2.061 1.00 93.50 86 GLY A C 1
ATOM 685 O O . GLY A 1 86 ? -10.544 -6.595 -2.224 1.00 93.50 86 GLY A O 1
ATOM 686 N N . TYR A 1 87 ? -11.716 -4.987 -1.173 1.00 94.00 87 TYR A N 1
ATOM 687 C CA . TYR A 1 87 ? -10.675 -4.669 -0.203 1.00 94.00 87 TYR A CA 1
ATOM 688 C C . TYR A 1 87 ? -11.242 -4.076 1.090 1.00 94.00 87 TYR A C 1
ATOM 690 O O . TYR A 1 87 ? -12.274 -3.406 1.086 1.00 94.00 87 TYR A O 1
ATOM 698 N N . ALA A 1 88 ? -10.530 -4.295 2.189 1.00 94.94 88 ALA A N 1
ATOM 699 C CA . ALA A 1 88 ? -10.871 -3.828 3.521 1.00 94.94 88 ALA A CA 1
ATOM 700 C C . ALA A 1 88 ? -9.650 -3.217 4.217 1.00 94.94 88 ALA A C 1
ATOM 702 O O . ALA A 1 88 ? -8.499 -3.480 3.860 1.00 94.94 88 ALA A O 1
ATOM 703 N N . PHE A 1 89 ? -9.909 -2.411 5.238 1.00 94.00 89 PHE A N 1
ATOM 704 C CA . PHE A 1 89 ? -8.900 -1.953 6.182 1.00 94.00 89 PHE A CA 1
ATOM 705 C C . PHE A 1 89 ? -9.132 -2.594 7.539 1.00 94.00 89 PHE A C 1
ATOM 707 O O . PHE A 1 89 ? -10.274 -2.707 7.982 1.00 94.00 89 PHE A O 1
ATOM 714 N N . LEU A 1 90 ? -8.047 -2.998 8.188 1.00 92.44 90 LEU A N 1
ATOM 715 C CA . LEU A 1 90 ? -8.095 -3.710 9.454 1.00 92.44 90 LEU A CA 1
ATOM 716 C C . LEU A 1 90 ? -7.190 -3.033 10.486 1.00 92.44 90 LEU A C 1
ATOM 718 O O . LEU A 1 90 ? -6.069 -2.618 10.181 1.00 92.44 90 LEU A O 1
ATOM 722 N N . ASP A 1 91 ? -7.698 -2.939 11.712 1.00 90.75 91 ASP A N 1
ATOM 723 C CA . ASP A 1 91 ? -6.945 -2.632 12.924 1.00 90.75 91 ASP A CA 1
ATOM 724 C C . ASP A 1 91 ? -6.913 -3.865 13.814 1.00 90.75 91 ASP A C 1
ATOM 726 O O . ASP A 1 91 ? -7.958 -4.432 14.127 1.00 90.75 91 ASP A O 1
ATOM 730 N N . GLY A 1 92 ? -5.724 -4.271 14.241 1.00 85.38 92 GLY A N 1
ATOM 731 C CA . GLY A 1 92 ? -5.548 -5.424 15.115 1.00 85.38 92 GLY A CA 1
ATOM 732 C C . GLY A 1 92 ? -4.236 -6.147 14.862 1.00 85.38 92 GLY A C 1
ATOM 733 O O . GLY A 1 92 ? -3.397 -5.702 14.070 1.00 85.38 92 GLY A O 1
ATOM 734 N N . HIS A 1 93 ? -4.074 -7.269 15.555 1.00 85.12 93 HIS A N 1
A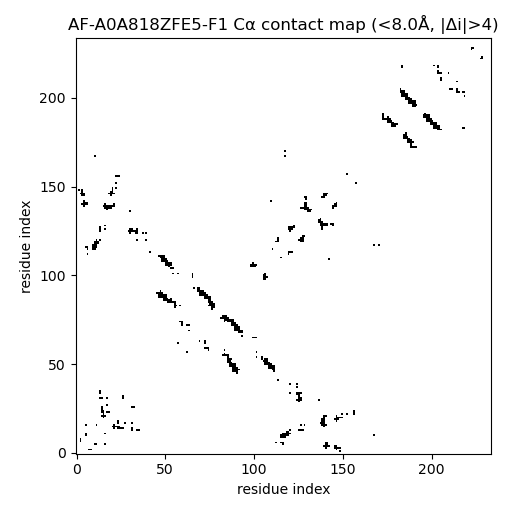TOM 735 C CA . HIS A 1 93 ? -2.925 -8.146 15.398 1.00 85.12 93 HIS A CA 1
ATOM 736 C C . HIS A 1 93 ? -3.291 -9.331 14.505 1.00 85.12 93 HIS A C 1
ATOM 738 O O . HIS A 1 93 ? -4.316 -9.982 14.704 1.00 85.12 93 HIS A O 1
ATOM 744 N N . ILE A 1 94 ? -2.424 -9.635 13.544 1.00 89.12 94 ILE A N 1
ATOM 745 C CA . ILE A 1 94 ? -2.540 -10.817 12.691 1.00 89.12 94 ILE A CA 1
ATOM 746 C C . ILE A 1 94 ? -1.225 -11.585 12.719 1.00 89.12 94 ILE A C 1
ATOM 748 O O . ILE A 1 94 ? -0.152 -10.994 12.857 1.00 89.12 94 ILE A O 1
ATOM 752 N N . ASP A 1 95 ? -1.301 -12.896 12.535 1.00 90.88 95 ASP A N 1
ATOM 753 C CA . ASP A 1 95 ? -0.118 -13.686 12.215 1.00 90.88 95 ASP A CA 1
ATOM 754 C C . ASP A 1 95 ? 0.248 -13.460 10.742 1.00 90.88 95 ASP A C 1
ATOM 756 O O . ASP A 1 95 ? -0.552 -13.776 9.862 1.00 90.88 95 ASP A O 1
ATOM 760 N N . ARG A 1 96 ? 1.432 -12.896 10.473 1.00 86.12 96 ARG A N 1
ATOM 761 C CA . ARG A 1 96 ? 1.923 -12.619 9.110 1.00 86.12 96 ARG A CA 1
ATOM 762 C C . ARG A 1 96 ? 2.430 -13.864 8.380 1.00 86.12 96 ARG A C 1
ATOM 764 O O . ARG A 1 96 ? 2.555 -13.819 7.161 1.00 86.12 96 ARG A O 1
ATOM 771 N N . ASN A 1 97 ? 2.725 -14.945 9.099 1.00 89.25 97 ASN A N 1
ATOM 772 C CA . ASN A 1 97 ? 3.203 -16.195 8.505 1.00 89.25 97 ASN A CA 1
ATOM 773 C C . ASN A 1 97 ? 2.044 -17.080 8.033 1.00 89.25 97 ASN A C 1
ATOM 775 O O . ASN A 1 97 ? 2.234 -17.990 7.226 1.00 89.25 97 ASN A O 1
ATOM 779 N N . LYS A 1 98 ? 0.831 -16.802 8.519 1.00 92.81 98 LYS A N 1
ATOM 780 C CA . LYS A 1 98 ? -0.382 -17.511 8.133 1.00 92.81 98 LYS A CA 1
ATOM 781 C C . LYS A 1 98 ? -0.909 -17.004 6.790 1.00 92.81 98 LYS A C 1
ATOM 783 O O . LYS A 1 98 ? -1.066 -15.805 6.572 1.00 92.81 98 LYS A O 1
ATOM 788 N N . ILE A 1 99 ? -1.259 -17.941 5.911 1.00 92.94 99 ILE A N 1
ATOM 789 C CA . ILE A 1 99 ? -2.018 -17.648 4.692 1.00 92.94 99 ILE A CA 1
ATOM 790 C C . ILE A 1 99 ? -3.503 -17.605 5.059 1.00 92.94 99 ILE A C 1
ATOM 792 O O . ILE A 1 99 ? -4.057 -18.588 5.551 1.00 92.94 99 ILE A O 1
ATOM 796 N N . TYR A 1 100 ? -4.150 -16.468 4.812 1.00 94.50 100 TYR A N 1
ATOM 797 C CA . TYR A 1 100 ? -5.587 -16.299 5.029 1.00 94.50 100 TYR A CA 1
ATOM 798 C C . TYR A 1 100 ? -6.332 -16.551 3.725 1.00 94.50 100 TYR A C 1
ATOM 800 O O . TYR A 1 100 ? -5.931 -16.059 2.667 1.00 94.50 100 TYR A O 1
ATOM 808 N N . LYS A 1 101 ? -7.421 -17.315 3.799 1.00 95.25 101 LYS A N 1
ATOM 809 C CA . LYS A 1 101 ? -8.255 -17.642 2.645 1.00 95.25 101 LYS A CA 1
ATOM 810 C C . LYS A 1 101 ? -9.739 -17.627 2.997 1.00 95.25 101 LYS A C 1
ATOM 812 O O . LYS A 1 101 ? -10.098 -17.899 4.138 1.00 95.25 101 LYS A O 1
ATOM 817 N N . PHE A 1 102 ? -10.572 -17.353 1.999 1.00 95.25 102 PHE A N 1
ATOM 818 C CA . PHE A 1 102 ? -12.028 -17.482 2.046 1.00 95.25 102 PHE A CA 1
ATOM 819 C C . PHE A 1 102 ? -12.480 -18.292 0.830 1.00 95.25 102 PHE A C 1
ATOM 821 O O . PHE A 1 102 ? -12.219 -17.872 -0.294 1.00 95.25 102 PHE A O 1
ATOM 828 N N . ASN A 1 103 ? -13.118 -19.449 1.028 1.00 93.06 103 ASN A N 1
ATOM 829 C CA . ASN A 1 103 ? -13.551 -20.345 -0.058 1.00 93.06 103 ASN A CA 1
ATOM 830 C C . ASN A 1 103 ? -12.449 -20.589 -1.112 1.00 93.06 103 ASN A C 1
ATOM 832 O O . ASN A 1 103 ? -12.645 -20.337 -2.295 1.00 93.06 103 ASN A O 1
ATOM 836 N N . GLU A 1 104 ? -11.255 -20.999 -0.670 1.00 91.56 104 GLU A N 1
ATOM 837 C CA . GLU A 1 104 ? -10.045 -21.180 -1.501 1.00 91.56 104 GLU A CA 1
ATOM 838 C C . GLU A 1 104 ? -9.455 -19.910 -2.149 1.00 91.56 104 GLU A C 1
ATOM 840 O O . GLU A 1 104 ? -8.348 -19.946 -2.689 1.00 91.56 104 GLU A O 1
ATOM 845 N N . HIS A 1 105 ? -10.098 -18.747 -2.020 1.00 91.06 105 HIS A N 1
ATOM 846 C CA . HIS A 1 105 ? -9.511 -17.478 -2.433 1.00 91.06 105 HIS A CA 1
ATOM 847 C C . HIS A 1 105 ? -8.521 -16.972 -1.390 1.00 91.06 105 HIS A C 1
ATOM 849 O O . HIS A 1 105 ? -8.895 -16.641 -0.265 1.00 91.06 105 HIS A O 1
ATOM 855 N N . ILE A 1 106 ? -7.253 -16.862 -1.783 1.00 93.31 106 ILE A N 1
ATOM 856 C CA . ILE A 1 106 ? -6.198 -16.303 -0.937 1.00 93.31 106 ILE A CA 1
ATOM 857 C C . ILE A 1 106 ? -6.400 -14.791 -0.799 1.00 93.31 106 ILE A C 1
ATOM 859 O O . ILE A 1 106 ? -6.411 -14.050 -1.791 1.00 93.31 106 ILE A O 1
ATOM 863 N N . LEU A 1 107 ? -6.521 -14.342 0.448 1.00 94.06 107 LEU A N 1
ATOM 864 C CA . LEU A 1 107 ? -6.594 -12.932 0.793 1.00 94.06 107 LEU A CA 1
ATOM 865 C C . LEU A 1 107 ? -5.200 -12.319 0.752 1.00 94.06 107 LEU A C 1
ATOM 867 O O . LEU A 1 107 ? -4.210 -12.909 1.186 1.00 94.06 107 LEU A O 1
ATOM 871 N N . PHE A 1 108 ? -5.130 -11.105 0.226 1.00 91.88 108 PHE A N 1
ATOM 872 C CA . PHE A 1 108 ? -3.889 -10.362 0.134 1.00 91.88 108 PHE A CA 1
ATOM 873 C C . PHE A 1 108 ? -3.773 -9.410 1.314 1.00 91.88 108 PHE A C 1
ATOM 875 O O . PHE A 1 108 ? -4.670 -8.601 1.500 1.00 91.88 108 PHE A O 1
ATOM 882 N N . ILE A 1 109 ? -2.685 -9.462 2.080 1.00 92.69 109 ILE A N 1
ATOM 883 C CA . ILE A 1 109 ? -2.516 -8.596 3.249 1.00 92.69 109 ILE A CA 1
ATOM 884 C C . ILE A 1 109 ? -1.210 -7.815 3.145 1.00 92.69 109 ILE A C 1
ATOM 886 O O . ILE A 1 109 ? -0.148 -8.393 2.930 1.00 92.69 109 ILE A O 1
ATOM 890 N N . GLU A 1 110 ? -1.292 -6.501 3.331 1.00 91.38 110 GLU A N 1
ATOM 891 C CA . GLU A 1 110 ? -0.148 -5.593 3.385 1.00 91.38 110 GLU A CA 1
ATOM 892 C C . GLU A 1 110 ? -0.313 -4.555 4.494 1.00 91.38 110 GLU A C 1
ATOM 894 O O . GLU A 1 110 ? -1.409 -4.292 4.987 1.00 91.38 110 GLU A O 1
ATOM 899 N N . ASP A 1 111 ? 0.791 -3.909 4.862 1.00 90.19 111 ASP A N 1
ATOM 900 C CA . ASP A 1 111 ? 0.713 -2.673 5.631 1.00 90.19 111 ASP A CA 1
ATOM 901 C C . ASP A 1 111 ? 0.047 -1.571 4.794 1.00 90.19 111 ASP A C 1
ATOM 903 O O . ASP A 1 111 ? 0.236 -1.484 3.577 1.00 90.19 111 ASP A O 1
ATOM 907 N N . VAL A 1 112 ? -0.685 -0.665 5.447 1.00 90.62 112 VAL A N 1
ATOM 908 C CA . VAL A 1 112 ? -1.303 0.470 4.749 1.00 90.62 112 VAL A CA 1
ATOM 909 C C . VAL A 1 112 ? -0.225 1.338 4.091 1.00 90.62 112 VAL A C 1
ATOM 911 O O . VAL A 1 112 ? 0.509 2.087 4.746 1.00 90.62 112 VAL A O 1
ATOM 914 N N . ALA A 1 113 ? -0.159 1.265 2.760 1.00 90.50 113 ALA A N 1
ATOM 915 C CA . ALA A 1 113 ? 0.854 1.933 1.948 1.00 90.50 113 ALA A CA 1
ATOM 916 C C . ALA A 1 113 ? 0.901 3.447 2.185 1.00 90.50 113 ALA A C 1
ATOM 918 O O . ALA A 1 113 ? 1.978 4.028 2.235 1.00 90.50 113 ALA A O 1
ATOM 919 N N . SER A 1 114 ? -0.246 4.087 2.424 1.00 86.44 114 SER A N 1
ATOM 920 C CA . SER A 1 114 ? -0.303 5.526 2.689 1.00 86.44 114 SER A CA 1
ATOM 921 C C . SER A 1 114 ? 0.336 5.955 4.013 1.00 86.44 114 SER A C 1
ATOM 923 O O . SER A 1 114 ? 0.608 7.138 4.187 1.00 86.44 114 SER A O 1
ATOM 925 N N . LYS A 1 115 ? 0.579 5.013 4.934 1.00 83.56 115 LYS A N 1
ATOM 926 C CA . LYS A 1 115 ? 1.309 5.238 6.189 1.00 83.56 115 LYS A CA 1
ATOM 927 C C . LYS A 1 115 ? 2.779 4.857 6.088 1.00 83.56 115 LYS A C 1
ATOM 929 O O . LYS A 1 115 ? 3.625 5.511 6.686 1.00 83.56 115 LYS A O 1
ATOM 934 N N . LYS A 1 116 ? 3.080 3.768 5.375 1.00 85.25 116 LYS A N 1
ATOM 935 C CA . LYS A 1 116 ? 4.445 3.232 5.269 1.00 85.25 116 LYS A CA 1
ATOM 936 C C . LYS A 1 116 ? 5.272 3.896 4.174 1.00 85.25 116 LYS A C 1
ATOM 938 O O . LYS A 1 116 ? 6.486 4.004 4.321 1.00 85.25 116 LYS A O 1
ATOM 943 N N . LEU A 1 117 ? 4.639 4.294 3.073 1.00 87.62 117 LEU A N 1
ATOM 944 C CA . LEU A 1 117 ? 5.317 4.796 1.888 1.00 87.62 117 LEU A CA 1
ATOM 945 C C . LEU A 1 117 ? 5.184 6.310 1.801 1.00 87.62 117 LEU A C 1
ATOM 947 O O . LEU A 1 117 ? 4.106 6.855 1.557 1.00 87.62 117 LEU A O 1
ATOM 951 N N . PHE A 1 118 ? 6.316 6.992 1.936 1.00 86.00 118 PHE A N 1
ATOM 952 C CA . PHE A 1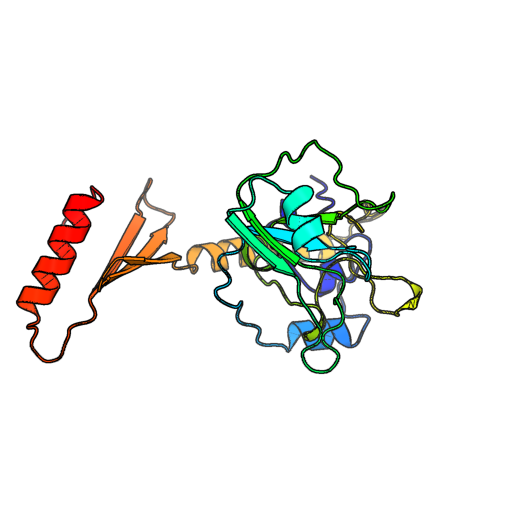 118 ? 6.391 8.405 1.606 1.00 86.00 118 PHE A CA 1
ATOM 953 C C . PHE A 1 118 ? 6.013 8.647 0.134 1.00 86.00 118 PHE A C 1
ATOM 955 O O . PHE A 1 118 ? 6.425 7.886 -0.731 1.00 86.00 118 PHE A O 1
ATOM 962 N N . GLY A 1 119 ? 5.243 9.697 -0.158 1.00 87.25 119 GLY A N 1
ATOM 963 C CA . GLY A 1 119 ? 4.872 10.056 -1.530 1.00 87.25 119 GLY A CA 1
ATOM 964 C C . GLY A 1 119 ? 3.728 9.219 -2.101 1.00 87.25 119 GLY A C 1
ATOM 965 O O . GLY A 1 119 ? 3.378 9.391 -3.268 1.00 87.25 119 GLY A O 1
ATOM 966 N N . TRP A 1 120 ? 3.111 8.346 -1.290 1.00 90.75 120 TRP A N 1
ATOM 967 C CA . TRP A 1 120 ? 2.018 7.477 -1.716 1.00 90.75 120 TRP A CA 1
ATOM 968 C C . TRP A 1 120 ? 0.918 8.227 -2.470 1.00 90.75 120 TRP A C 1
ATOM 970 O O . TRP A 1 120 ? 0.370 9.220 -1.984 1.00 90.75 120 TRP A O 1
ATOM 980 N N . LYS A 1 121 ? 0.530 7.682 -3.627 1.00 92.44 121 LYS A N 1
ATOM 981 C CA . LYS A 1 121 ? -0.639 8.121 -4.392 1.00 92.44 121 LYS A CA 1
ATOM 982 C C . LYS A 1 121 ? -1.597 6.947 -4.568 1.00 92.44 121 LYS A C 1
ATOM 984 O O . LYS A 1 121 ? -1.173 5.905 -5.065 1.00 92.44 121 LYS A O 1
ATOM 989 N N . PRO A 1 122 ? -2.887 7.081 -4.215 1.00 92.12 122 PRO A N 1
ATOM 990 C CA . PRO A 1 122 ? -3.859 6.024 -4.452 1.00 92.12 122 PRO A CA 1
ATOM 991 C C . PRO A 1 122 ? -4.182 5.888 -5.946 1.00 92.12 122 PRO A C 1
ATOM 993 O O . PRO A 1 122 ? -3.933 6.789 -6.751 1.00 92.12 122 PRO A O 1
ATOM 996 N N . ARG A 1 123 ? -4.829 4.774 -6.305 1.00 91.19 123 ARG A N 1
ATOM 997 C CA . ARG A 1 123 ? -5.199 4.434 -7.689 1.00 91.19 123 ARG A CA 1
ATOM 998 C C . ARG A 1 123 ? -6.011 5.527 -8.397 1.00 91.19 123 ARG A C 1
ATOM 1000 O O . ARG A 1 123 ? -5.724 5.851 -9.546 1.00 91.19 123 ARG A O 1
ATOM 1007 N N . ARG A 1 124 ? -6.961 6.157 -7.692 1.00 88.81 124 ARG A N 1
ATOM 1008 C CA . ARG A 1 124 ? -7.779 7.276 -8.209 1.00 88.81 124 ARG A CA 1
ATOM 1009 C C . ARG A 1 124 ? -6.956 8.497 -8.633 1.00 88.81 124 ARG A C 1
ATOM 1011 O O . ARG A 1 124 ? -7.350 9.220 -9.536 1.00 88.81 124 ARG A O 1
ATOM 1018 N N . CYS A 1 125 ? -5.779 8.684 -8.038 1.00 92.12 125 CYS A N 1
ATOM 1019 C CA . CYS A 1 125 ? -4.839 9.737 -8.412 1.00 92.12 125 CYS A CA 1
ATOM 1020 C C . CYS A 1 125 ? -3.853 9.285 -9.501 1.00 92.12 125 CYS A C 1
ATOM 1022 O O . CYS A 1 125 ? -2.995 10.058 -9.888 1.00 92.12 125 CYS A O 1
ATOM 1024 N N . GLY A 1 126 ? -3.965 8.056 -10.017 1.00 91.81 126 GLY A N 1
ATOM 1025 C CA . GLY A 1 126 ? -3.068 7.496 -11.035 1.00 91.81 126 GLY A CA 1
ATOM 1026 C C . GLY A 1 126 ? -1.892 6.667 -10.497 1.00 91.81 126 GLY A C 1
ATOM 1027 O O . GLY A 1 126 ? -1.168 6.059 -11.288 1.00 91.81 126 GLY A O 1
ATOM 1028 N N . GLY A 1 127 ? -1.743 6.592 -9.170 1.00 94.06 127 GLY A N 1
ATOM 1029 C CA . GLY A 1 127 ? -0.756 5.747 -8.500 1.00 94.06 127 GLY A CA 1
ATOM 1030 C C . GLY A 1 127 ? -1.269 4.333 -8.200 1.00 94.06 127 GLY A C 1
ATOM 1031 O O . GLY A 1 127 ? -1.901 3.685 -9.036 1.00 94.06 127 GLY A O 1
ATOM 1032 N N . GLY A 1 128 ? -1.035 3.873 -6.971 1.00 93.94 128 GLY A N 1
ATOM 1033 C CA . GLY A 1 128 ? -1.354 2.534 -6.485 1.00 93.94 128 GLY A CA 1
ATOM 1034 C C . GLY A 1 128 ? -0.248 1.503 -6.734 1.00 93.94 128 GLY A C 1
ATOM 1035 O O . GLY A 1 128 ? 0.789 1.801 -7.325 1.00 93.94 128 GLY A O 1
ATOM 1036 N N . LEU A 1 129 ? -0.503 0.274 -6.281 1.00 93.94 129 LEU A N 1
ATOM 1037 C CA . LEU A 1 129 ? 0.334 -0.913 -6.491 1.00 93.94 129 LEU A CA 1
ATOM 1038 C C . LEU A 1 129 ? -0.509 -2.032 -7.104 1.00 93.94 129 LEU A C 1
ATOM 1040 O O . LEU A 1 129 ? -1.738 -2.035 -6.972 1.00 93.94 129 LEU A O 1
ATOM 1044 N N . GLY A 1 130 ? 0.140 -2.962 -7.800 1.00 92.44 130 GLY A N 1
ATOM 1045 C CA . GLY A 1 130 ? -0.517 -4.097 -8.437 1.00 92.44 130 GLY A CA 1
ATOM 1046 C C . GLY A 1 130 ? -1.375 -3.702 -9.641 1.00 92.44 130 GLY A C 1
ATOM 1047 O O . GLY A 1 130 ? -1.113 -2.711 -10.330 1.00 92.44 130 GLY A O 1
ATOM 1048 N N . GLY A 1 131 ? -2.422 -4.482 -9.891 1.00 87.56 131 GLY A N 1
ATOM 1049 C CA . GLY A 1 131 ? -3.307 -4.336 -11.048 1.00 87.56 131 GLY A CA 1
ATOM 1050 C C . GLY A 1 131 ? -3.254 -5.542 -11.984 1.00 87.56 131 GLY A C 1
ATOM 1051 O O . GLY A 1 131 ? -2.470 -6.480 -11.797 1.00 87.56 131 GLY A O 1
ATOM 1052 N N . LYS A 1 132 ? -4.118 -5.520 -13.001 1.00 84.50 132 LYS A N 1
ATOM 1053 C CA . LYS A 1 132 ? -4.215 -6.564 -14.025 1.00 84.50 132 LYS A CA 1
ATOM 1054 C C . LYS A 1 132 ? -3.599 -6.047 -15.322 1.00 84.50 132 LYS A C 1
ATOM 1056 O O . LYS A 1 132 ? -3.813 -4.898 -15.688 1.00 84.50 132 LYS A O 1
ATOM 1061 N N . LYS A 1 133 ? -2.855 -6.891 -16.045 1.00 81.19 133 LYS A N 1
ATOM 1062 C CA . LYS A 1 133 ? -2.255 -6.496 -17.334 1.00 81.19 133 LYS A CA 1
ATOM 1063 C C . LYS A 1 133 ? -3.335 -6.052 -18.330 1.00 81.19 133 LYS A C 1
ATOM 1065 O O . LYS A 1 133 ? -3.130 -5.092 -19.059 1.00 81.19 133 LYS A O 1
ATOM 1070 N N . GLN A 1 134 ? -4.500 -6.703 -18.294 1.00 84.81 134 GLN A N 1
ATOM 1071 C CA . GLN A 1 134 ? -5.631 -6.395 -19.172 1.00 84.81 134 GLN A CA 1
ATOM 1072 C C . GLN A 1 134 ? -6.241 -5.008 -18.920 1.00 84.81 134 GLN A C 1
ATOM 1074 O O . GLN A 1 134 ? -6.868 -4.461 -19.816 1.00 84.81 134 GLN A O 1
ATOM 1079 N N . SER A 1 135 ? -6.063 -4.418 -17.731 1.00 80.38 135 SER A N 1
ATOM 1080 C CA . SER A 1 135 ? -6.660 -3.116 -17.406 1.00 80.38 135 SER A CA 1
ATOM 1081 C C . SER A 1 135 ? -5.827 -1.923 -17.886 1.00 80.38 135 SER A C 1
ATOM 1083 O O . SER A 1 135 ? -6.161 -0.790 -17.552 1.00 80.38 135 SER A O 1
ATOM 1085 N N . GLY A 1 136 ? -4.699 -2.154 -18.572 1.00 80.94 136 GLY A N 1
ATOM 1086 C CA . GLY A 1 136 ? -3.805 -1.098 -19.069 1.00 80.94 136 GLY A CA 1
ATOM 1087 C C . GLY A 1 136 ? -3.113 -0.264 -17.982 1.00 80.94 136 GLY A C 1
ATOM 1088 O O . GLY A 1 136 ? -2.431 0.703 -18.297 1.00 80.94 136 GLY A O 1
ATOM 1089 N N . GLN A 1 137 ? -3.275 -0.617 -16.702 1.00 83.50 137 GLN A N 1
ATOM 1090 C CA . GLN A 1 137 ? -2.767 0.159 -15.570 1.00 83.50 137 GLN A CA 1
ATOM 1091 C C . GLN A 1 137 ? -2.116 -0.753 -14.526 1.00 83.50 137 GLN A C 1
ATOM 1093 O O . GLN A 1 137 ? -2.622 -0.951 -13.414 1.00 83.50 137 GLN A O 1
ATOM 1098 N N . LEU A 1 138 ? -0.973 -1.325 -14.893 1.00 90.44 138 LEU A N 1
ATOM 1099 C CA . LEU A 1 138 ? -0.178 -2.170 -14.010 1.00 90.44 138 LEU A CA 1
ATOM 1100 C C . LEU A 1 138 ? 0.826 -1.323 -13.218 1.00 90.44 138 LEU A C 1
ATOM 1102 O O . LEU A 1 138 ? 1.405 -0.378 -13.749 1.00 90.44 138 LEU A O 1
ATOM 1106 N N . ARG A 1 139 ? 1.003 -1.643 -11.933 1.00 94.31 139 ARG A N 1
ATOM 1107 C CA . ARG A 1 139 ? 1.995 -1.019 -11.053 1.00 94.31 139 ARG A CA 1
ATOM 1108 C C . ARG A 1 139 ? 2.783 -2.083 -10.295 1.00 94.31 139 ARG A C 1
ATOM 1110 O O . ARG A 1 139 ? 2.210 -3.086 -9.861 1.00 94.31 139 ARG A O 1
ATOM 1117 N N . PHE A 1 140 ? 4.070 -1.843 -10.117 1.00 94.81 140 PHE A N 1
ATOM 1118 C CA . PHE A 1 140 ? 5.041 -2.729 -9.491 1.00 94.81 140 PHE A CA 1
ATOM 1119 C C . PHE A 1 140 ? 5.531 -2.176 -8.149 1.00 94.81 140 PHE A C 1
ATOM 1121 O O . PHE A 1 140 ? 5.153 -1.083 -7.732 1.00 94.81 140 PHE A O 1
ATOM 1128 N N . GLY A 1 141 ? 6.335 -2.974 -7.449 1.00 93.06 141 GLY A N 1
ATOM 1129 C CA . GLY A 1 141 ? 6.876 -2.664 -6.129 1.00 93.06 141 GLY A CA 1
ATOM 1130 C C . GLY A 1 141 ? 5.950 -3.014 -4.960 1.00 93.06 141 GLY A C 1
ATOM 1131 O O . GLY A 1 141 ? 6.305 -2.761 -3.811 1.00 93.06 141 GLY A O 1
ATOM 1132 N N . GLY A 1 142 ? 4.786 -3.613 -5.220 1.00 92.62 142 GLY A N 1
ATOM 1133 C CA . GLY A 1 142 ? 3.931 -4.215 -4.188 1.00 92.62 142 GLY A CA 1
ATOM 1134 C C . GLY A 1 142 ? 4.189 -5.714 -4.056 1.00 92.62 142 GLY A C 1
ATOM 1135 O O . GLY A 1 142 ? 4.845 -6.303 -4.910 1.00 92.62 142 GLY A O 1
ATOM 1136 N N . SER A 1 143 ? 3.633 -6.367 -3.042 1.00 89.31 143 SER A N 1
ATOM 1137 C CA . SER A 1 143 ? 3.911 -7.788 -2.787 1.00 89.31 143 SER A CA 1
ATOM 1138 C C . SER A 1 143 ? 3.326 -8.715 -3.864 1.00 89.31 143 SER A C 1
ATOM 1140 O O . SER A 1 143 ? 3.949 -9.712 -4.209 1.00 89.31 143 SER A O 1
ATOM 1142 N N . GLN A 1 144 ? 2.187 -8.366 -4.486 1.00 89.44 144 GLN A N 1
ATOM 1143 C CA . GLN A 1 144 ? 1.650 -9.126 -5.637 1.00 89.44 144 GLN A CA 1
ATOM 1144 C C . GLN A 1 144 ? 2.449 -8.921 -6.933 1.00 89.44 144 GLN A C 1
ATOM 1146 O O . GLN A 1 144 ? 2.430 -9.765 -7.829 1.00 89.44 144 GLN A O 1
ATOM 1151 N N . ARG A 1 145 ? 3.088 -7.757 -7.082 1.00 92.62 145 ARG A N 1
ATOM 1152 C CA . ARG A 1 145 ? 3.839 -7.351 -8.276 1.00 92.62 145 ARG A CA 1
ATOM 1153 C C . ARG A 1 145 ? 5.157 -6.726 -7.824 1.00 92.62 145 ARG A C 1
ATOM 1155 O O . ARG A 1 145 ? 5.302 -5.508 -7.939 1.00 92.62 145 ARG A O 1
ATOM 1162 N N . PRO A 1 146 ? 6.091 -7.515 -7.268 1.00 94.56 146 PRO A N 1
ATOM 1163 C CA . PRO A 1 146 ? 7.385 -6.979 -6.887 1.00 94.56 146 PRO A CA 1
ATOM 1164 C C . PRO A 1 146 ? 8.115 -6.506 -8.141 1.00 94.56 146 PRO A C 1
ATOM 1166 O O . PRO A 1 146 ? 7.830 -6.962 -9.255 1.00 94.56 146 PRO A O 1
ATOM 1169 N N . PHE A 1 147 ? 9.065 -5.599 -7.959 1.00 94.81 147 PHE A N 1
ATOM 1170 C CA . PHE A 1 147 ? 10.005 -5.280 -9.015 1.00 94.81 147 PHE A CA 1
ATOM 1171 C C . PHE A 1 147 ? 10.733 -6.558 -9.462 1.00 94.81 147 PHE A C 1
ATOM 1173 O O . PHE A 1 147 ? 10.915 -7.506 -8.679 1.00 94.81 147 PHE A O 1
ATOM 1180 N N . LYS A 1 148 ? 11.208 -6.572 -10.706 1.00 94.19 148 LYS A N 1
ATOM 1181 C CA . LYS A 1 148 ? 12.205 -7.529 -11.192 1.00 94.19 148 LYS A CA 1
ATOM 1182 C C . LYS A 1 148 ? 13.594 -6.908 -11.149 1.00 94.19 148 LYS A C 1
ATOM 1184 O O . LYS A 1 148 ? 13.748 -5.703 -11.299 1.00 94.19 148 LYS A O 1
ATOM 1189 N N . LYS A 1 149 ? 14.613 -7.741 -10.928 1.00 91.62 149 LYS A N 1
ATOM 1190 C CA . LYS A 1 149 ? 16.002 -7.278 -10.945 1.00 91.62 149 LYS A CA 1
ATOM 1191 C C . LYS A 1 149 ? 16.323 -6.755 -12.356 1.00 91.62 149 LYS A C 1
ATOM 1193 O O . LYS A 1 149 ? 16.172 -7.539 -13.293 1.00 91.62 149 LYS A O 1
ATOM 1198 N N . PRO A 1 150 ? 16.760 -5.492 -12.514 1.00 89.69 150 PRO A N 1
ATOM 1199 C CA . PRO A 1 150 ? 17.126 -4.967 -13.824 1.00 89.69 150 PRO A CA 1
ATOM 1200 C C . PRO A 1 150 ? 18.318 -5.730 -14.406 1.00 89.69 150 PRO A C 1
ATOM 1202 O O . PRO A 1 150 ? 19.241 -6.097 -13.670 1.00 89.69 150 PRO A O 1
ATOM 1205 N N . PHE A 1 151 ? 18.322 -5.930 -15.725 1.00 84.81 151 PHE A N 1
ATOM 1206 C CA . PHE A 1 151 ? 19.455 -6.536 -16.434 1.00 84.81 151 PHE A CA 1
ATOM 1207 C C . PHE A 1 151 ? 20.634 -5.567 -16.556 1.00 84.81 151 PHE A C 1
ATOM 1209 O O . PHE A 1 151 ? 21.784 -5.958 -16.370 1.00 84.81 151 PHE A O 1
ATOM 1216 N N . HIS A 1 152 ? 20.340 -4.294 -16.827 1.00 83.25 152 HIS A N 1
ATOM 1217 C CA . HIS A 1 152 ? 21.318 -3.220 -16.920 1.00 83.25 152 HIS A CA 1
ATOM 1218 C C . HIS A 1 152 ? 20.813 -2.001 -16.150 1.00 83.25 152 HIS A C 1
ATOM 1220 O O . HIS A 1 152 ? 19.638 -1.655 -16.222 1.00 83.25 152 HIS A O 1
ATOM 1226 N N . ILE A 1 153 ? 21.707 -1.349 -15.410 1.00 86.19 153 ILE A N 1
ATOM 1227 C CA . ILE A 1 153 ? 21.406 -0.114 -14.685 1.00 86.19 153 ILE A CA 1
ATOM 1228 C C . ILE A 1 153 ? 22.416 0.928 -15.145 1.00 86.19 153 ILE A C 1
ATOM 1230 O O . ILE A 1 153 ? 23.598 0.842 -14.796 1.00 86.19 153 ILE A O 1
ATOM 1234 N N . ASN A 1 154 ? 21.942 1.911 -15.906 1.00 88.12 154 ASN A N 1
ATOM 1235 C CA . ASN A 1 154 ? 22.773 3.026 -16.339 1.00 88.12 154 ASN A CA 1
ATOM 1236 C C . ASN A 1 154 ? 22.986 4.044 -15.197 1.00 88.12 154 ASN A C 1
ATOM 1238 O O . ASN A 1 154 ? 22.337 3.993 -14.146 1.00 88.12 154 ASN A O 1
ATOM 1242 N N . GLU A 1 155 ? 23.907 4.988 -15.394 1.00 90.31 155 GLU A N 1
ATOM 1243 C CA . GLU A 1 155 ? 24.227 5.993 -14.372 1.00 90.31 155 GLU A CA 1
ATOM 1244 C C . GLU A 1 155 ? 23.061 6.941 -14.066 1.00 90.31 155 GLU A C 1
ATOM 1246 O O . GLU A 1 155 ? 22.878 7.319 -12.910 1.00 90.31 155 GLU A O 1
ATOM 1251 N N . GLN A 1 156 ? 22.220 7.268 -15.050 1.00 89.75 156 GLN A N 1
ATOM 1252 C CA . GLN A 1 156 ? 21.057 8.140 -14.843 1.00 89.75 156 GLN A CA 1
ATOM 1253 C C . GLN A 1 156 ? 20.055 7.523 -13.858 1.00 89.75 156 GLN A C 1
ATOM 1255 O O . GLN A 1 156 ? 19.586 8.197 -12.941 1.00 89.75 156 GLN A O 1
ATOM 1260 N N . VAL A 1 157 ? 19.786 6.220 -13.975 1.00 88.25 157 VAL A N 1
ATOM 1261 C CA . VAL A 1 157 ? 18.921 5.484 -13.043 1.00 88.25 157 VAL A CA 1
ATOM 1262 C C . VAL A 1 157 ? 19.520 5.474 -11.638 1.00 88.25 157 VAL A C 1
ATOM 1264 O O . VAL A 1 157 ? 18.818 5.754 -10.665 1.00 88.25 157 VAL A O 1
ATOM 1267 N N . LYS A 1 158 ? 20.832 5.230 -11.508 1.00 88.62 158 LYS A N 1
ATOM 1268 C CA . LYS A 1 158 ? 21.513 5.276 -10.200 1.00 88.62 158 LYS A CA 1
ATOM 1269 C C . LYS A 1 158 ? 21.421 6.664 -9.570 1.00 88.62 158 LYS A C 1
ATOM 1271 O O . LYS A 1 158 ? 21.165 6.776 -8.371 1.00 88.62 158 LYS A O 1
ATOM 1276 N N . GLN A 1 159 ? 21.631 7.716 -10.359 1.00 90.31 159 GLN A N 1
ATOM 1277 C CA . GLN A 1 159 ? 21.513 9.101 -9.905 1.00 90.31 159 GLN A CA 1
ATOM 1278 C C . GLN A 1 159 ? 20.081 9.418 -9.462 1.00 90.31 159 GLN A C 1
ATOM 1280 O O . GLN A 1 159 ? 19.894 9.963 -8.372 1.00 90.31 159 GLN A O 1
ATOM 1285 N N . ARG A 1 160 ? 19.074 8.997 -10.238 1.00 88.88 160 ARG A N 1
ATOM 1286 C CA . ARG A 1 160 ? 17.655 9.145 -9.891 1.00 88.88 160 ARG A CA 1
ATOM 1287 C C . ARG A 1 160 ? 17.316 8.453 -8.573 1.00 88.88 160 ARG A C 1
ATOM 1289 O O . ARG A 1 160 ? 16.707 9.070 -7.704 1.00 88.88 160 ARG A O 1
ATOM 1296 N N . TRP A 1 161 ? 17.730 7.202 -8.381 1.00 87.00 161 TRP A N 1
ATOM 1297 C CA . TRP A 1 161 ? 17.468 6.482 -7.130 1.00 87.00 161 TRP A CA 1
ATOM 1298 C C . TRP A 1 161 ? 18.126 7.162 -5.926 1.00 87.00 161 TRP A C 1
ATOM 1300 O O . TRP A 1 161 ? 17.465 7.357 -4.907 1.00 87.00 161 TRP A O 1
ATOM 1310 N N . LYS A 1 162 ? 19.384 7.608 -6.057 1.00 89.06 162 LYS A N 1
ATOM 1311 C CA . LYS A 1 162 ? 20.068 8.389 -5.009 1.00 89.06 162 LYS A CA 1
ATOM 1312 C C . LYS A 1 162 ? 19.320 9.685 -4.684 1.00 89.06 162 LYS A C 1
ATOM 1314 O O . LYS A 1 162 ? 19.228 10.066 -3.520 1.00 89.06 162 LYS A O 1
ATOM 1319 N N . TYR A 1 163 ? 18.795 10.370 -5.698 1.00 88.12 163 TYR A N 1
ATOM 1320 C CA . TYR A 1 163 ? 18.003 11.584 -5.517 1.00 88.12 163 TYR A CA 1
ATOM 1321 C C . TYR A 1 163 ? 16.699 11.316 -4.751 1.00 88.12 163 TYR A C 1
ATOM 1323 O O . TYR A 1 163 ? 16.400 12.018 -3.784 1.00 88.12 163 TYR A O 1
ATOM 1331 N N . LEU A 1 164 ? 15.959 10.269 -5.122 1.00 85.25 164 LEU A N 1
ATOM 1332 C CA . LEU A 1 164 ? 14.712 9.886 -4.452 1.00 85.25 164 LEU A CA 1
ATOM 1333 C C . LEU A 1 164 ? 14.942 9.454 -2.995 1.00 85.25 164 LEU A C 1
ATOM 1335 O O . LEU A 1 164 ? 14.171 9.833 -2.111 1.00 85.25 164 LEU A O 1
ATOM 1339 N N . GLU A 1 165 ? 16.030 8.730 -2.711 1.00 85.38 165 GLU A N 1
ATOM 1340 C CA . GLU A 1 165 ? 16.409 8.390 -1.333 1.00 85.38 165 GLU A CA 1
ATOM 1341 C C . GLU A 1 165 ? 16.704 9.641 -0.492 1.00 85.38 165 GLU A C 1
ATOM 1343 O O . GLU A 1 165 ? 16.209 9.751 0.632 1.00 85.38 165 GLU A O 1
ATOM 1348 N N . LYS A 1 166 ? 17.419 10.629 -1.046 1.00 85.88 166 LYS A N 1
ATOM 1349 C CA . LYS A 1 166 ? 17.653 11.912 -0.361 1.00 85.88 166 LYS A CA 1
ATOM 1350 C C . LYS A 1 166 ? 16.352 12.671 -0.089 1.00 85.88 166 LYS A C 1
ATOM 1352 O O . LYS A 1 166 ? 16.182 13.198 1.010 1.00 85.88 166 LYS A O 1
ATOM 1357 N N . GLN A 1 167 ? 15.425 12.712 -1.052 1.00 78.62 167 GLN A N 1
ATOM 1358 C CA . GLN A 1 167 ? 14.123 13.359 -0.851 1.00 78.62 167 GLN A CA 1
ATOM 1359 C C . GLN A 1 167 ? 13.324 12.709 0.279 1.00 78.62 167 GLN A C 1
ATOM 1361 O O . GLN A 1 167 ? 12.731 13.410 1.098 1.00 78.62 167 GLN A O 1
ATOM 1366 N N . LYS A 1 168 ? 13.322 11.374 0.350 1.00 77.25 168 LYS A N 1
ATOM 1367 C CA . LYS A 1 168 ? 12.689 10.645 1.454 1.00 77.25 168 LYS A CA 1
ATOM 1368 C C . LYS A 1 168 ? 13.267 11.080 2.799 1.00 77.25 168 LYS A C 1
ATOM 1370 O O . LYS A 1 168 ? 12.502 11.316 3.733 1.00 77.25 168 LYS A O 1
ATOM 1375 N N . ASP A 1 169 ? 14.588 11.178 2.910 1.00 74.50 169 ASP A N 1
ATOM 1376 C CA . ASP A 1 169 ? 15.235 11.583 4.159 1.00 74.50 169 ASP A CA 1
ATOM 1377 C C . ASP A 1 169 ? 14.895 13.028 4.534 1.00 74.50 169 ASP A C 1
ATOM 1379 O O . ASP A 1 169 ? 14.637 13.311 5.703 1.00 74.50 169 ASP A O 1
ATOM 1383 N N . GLN A 1 170 ? 14.823 13.932 3.557 1.00 69.94 170 GLN A N 1
ATOM 1384 C CA . GLN A 1 170 ? 14.390 15.311 3.780 1.00 69.94 170 GLN A CA 1
ATOM 1385 C C . GLN A 1 170 ? 12.925 15.388 4.223 1.00 69.94 170 GLN A C 1
ATOM 1387 O O . GLN A 1 170 ? 12.604 16.085 5.180 1.00 69.94 170 GLN A O 1
ATOM 1392 N N . TYR A 1 171 ? 12.029 14.642 3.580 1.00 64.62 171 TYR A N 1
ATOM 1393 C CA . TYR A 1 171 ? 10.621 14.641 3.959 1.00 64.62 171 TYR A CA 1
ATOM 1394 C C . TYR A 1 171 ? 10.388 14.021 5.337 1.00 64.62 171 TYR A C 1
ATOM 1396 O O . TYR A 1 171 ? 9.580 14.534 6.101 1.00 64.62 171 TYR A O 1
ATOM 1404 N N . LYS A 1 172 ? 11.125 12.960 5.692 1.00 63.12 172 LYS A N 1
ATOM 1405 C CA . LYS A 1 172 ? 11.098 12.393 7.047 1.00 63.12 172 LYS A CA 1
ATOM 1406 C C . LYS A 1 172 ? 11.546 13.394 8.108 1.00 63.12 172 LYS A C 1
ATOM 1408 O O . LYS A 1 172 ? 10.947 13.411 9.173 1.00 63.12 172 LYS A O 1
ATOM 1413 N N . LYS A 1 173 ? 12.555 14.224 7.819 1.00 59.94 173 LYS A N 1
ATOM 1414 C CA . LYS A 1 173 ? 12.966 15.315 8.721 1.00 59.94 173 LYS A CA 1
ATOM 1415 C C . LYS A 1 173 ? 11.857 16.349 8.926 1.00 59.94 173 LYS A C 1
ATOM 1417 O O . LYS A 1 173 ? 11.763 16.913 10.002 1.00 59.94 173 LYS A O 1
ATOM 1422 N N . ASN A 1 174 ? 11.016 16.560 7.915 1.00 52.53 174 ASN A N 1
ATOM 1423 C CA . ASN A 1 174 ? 9.911 17.518 7.963 1.00 52.53 174 ASN A CA 1
ATOM 1424 C C . ASN A 1 174 ? 8.587 16.893 8.445 1.00 52.53 174 ASN A C 1
ATOM 1426 O O . ASN A 1 174 ? 7.569 17.585 8.504 1.00 52.53 174 ASN A O 1
ATOM 1430 N N . LEU A 1 175 ? 8.558 15.584 8.733 1.00 53.97 175 LEU A N 1
ATOM 1431 C CA . LEU A 1 175 ? 7.346 14.890 9.153 1.00 53.97 175 LEU A CA 1
ATOM 1432 C C . LEU A 1 175 ? 7.126 15.038 10.652 1.00 53.97 175 LEU A C 1
ATOM 1434 O O . LEU A 1 175 ? 7.472 14.164 11.442 1.00 53.97 175 LEU A O 1
ATOM 1438 N N . ARG A 1 176 ? 6.478 16.143 11.003 1.00 56.53 176 ARG A N 1
ATOM 1439 C CA . ARG A 1 176 ? 5.935 16.397 12.331 1.00 56.53 176 ARG A CA 1
ATOM 1440 C C . ARG A 1 176 ? 4.885 15.347 12.662 1.00 56.53 176 ARG A C 1
ATOM 1442 O O . ARG A 1 176 ? 3.808 15.313 12.062 1.00 56.53 176 ARG A O 1
ATOM 1449 N N . SER A 1 177 ? 5.209 14.445 13.579 1.00 61.06 177 SER A N 1
ATOM 1450 C CA . SER A 1 177 ? 4.268 13.426 14.038 1.00 61.06 177 SER A CA 1
ATOM 1451 C C . SER A 1 177 ? 3.302 14.049 15.040 1.00 61.06 177 SER A C 1
ATOM 1453 O O . SER A 1 177 ? 3.705 14.456 16.118 1.00 61.06 177 SER A O 1
ATOM 1455 N N . SER A 1 178 ? 2.028 14.182 14.666 1.00 58.88 178 SER A N 1
ATOM 1456 C CA . SER A 1 178 ? 1.008 14.803 15.516 1.00 58.88 178 SER A CA 1
ATOM 1457 C C . SER A 1 178 ? 0.065 13.766 16.129 1.00 58.88 178 SER A C 1
ATOM 1459 O O . SER A 1 178 ? -0.464 12.924 15.398 1.00 58.88 178 SER A O 1
ATOM 1461 N N . SER A 1 179 ? -0.216 13.860 17.425 1.00 71.25 179 SER A N 1
ATOM 1462 C CA . SER A 1 179 ? -1.243 13.087 18.133 1.00 71.25 179 SER A CA 1
ATOM 1463 C C . SER A 1 179 ? -2.121 14.014 18.983 1.00 71.25 179 SER A C 1
ATOM 1465 O O . SER A 1 179 ? -1.738 15.142 19.269 1.00 71.25 179 SER A O 1
ATOM 1467 N N . CYS A 1 180 ? -3.320 13.574 19.363 1.00 73.31 180 CYS A N 1
ATOM 1468 C CA . CYS A 1 180 ? -4.197 14.334 20.258 1.00 73.31 180 CYS A CA 1
ATOM 1469 C C . CYS A 1 180 ? -4.351 13.579 21.581 1.00 73.31 180 CYS A C 1
ATOM 1471 O O . CYS A 1 180 ? -4.588 12.370 21.567 1.00 73.31 180 CYS A O 1
ATOM 1473 N N . HIS A 1 181 ? -4.255 14.285 22.706 1.00 76.69 181 HIS A N 1
ATOM 1474 C CA . HIS A 1 181 ? -4.521 13.757 24.040 1.00 76.69 181 HIS A CA 1
ATOM 1475 C C . HIS A 1 181 ? -5.346 14.767 24.842 1.00 76.69 181 HIS A C 1
ATOM 1477 O O . HIS A 1 181 ? -4.868 15.851 25.174 1.00 76.69 181 HIS A O 1
ATOM 1483 N N . GLY A 1 182 ? -6.601 14.420 25.140 1.00 85.12 182 GLY A N 1
ATOM 1484 C CA . GLY A 1 182 ? -7.540 15.346 25.773 1.00 85.12 182 GLY A CA 1
ATOM 1485 C C . GLY A 1 182 ? -7.721 16.618 24.938 1.00 85.12 182 GLY A C 1
ATOM 1486 O O . GLY A 1 182 ? -8.113 16.543 23.776 1.00 85.12 182 GLY A O 1
ATOM 1487 N N . GLN A 1 183 ? -7.408 17.770 25.534 1.00 84.62 183 GLN A N 1
ATOM 1488 C CA . GLN A 1 183 ? -7.501 19.101 24.914 1.00 84.62 183 GLN A CA 1
ATOM 1489 C C . GLN A 1 183 ? -6.199 19.544 24.225 1.00 84.62 183 GLN A C 1
ATOM 1491 O O . GLN A 1 183 ? -6.116 20.661 23.721 1.00 84.62 183 GLN A O 1
ATOM 1496 N N . THR A 1 184 ? -5.182 18.680 24.184 1.00 83.62 184 THR A N 1
ATOM 1497 C CA . THR A 1 184 ? -3.853 19.032 23.681 1.00 83.62 184 THR A CA 1
ATOM 1498 C C . THR A 1 184 ? -3.535 18.274 22.403 1.00 83.62 184 THR A C 1
ATOM 1500 O O . THR A 1 184 ? -3.598 17.041 22.354 1.00 83.62 184 THR A O 1
ATOM 1503 N N . ARG A 1 185 ? -3.134 19.004 21.364 1.00 81.75 185 ARG A N 1
ATOM 1504 C CA . ARG A 1 185 ? -2.475 18.439 20.193 1.00 81.75 185 ARG A CA 1
ATOM 1505 C C . ARG A 1 185 ? -0.969 18.434 20.438 1.00 81.75 185 ARG A C 1
ATOM 1507 O O . ARG A 1 185 ? -0.346 19.464 20.655 1.00 81.75 185 ARG A O 1
ATOM 1514 N N . ILE A 1 186 ? -0.399 17.242 20.429 1.00 82.44 186 ILE A N 1
ATOM 1515 C CA . ILE A 1 186 ? 1.021 16.981 20.615 1.00 82.44 186 ILE A CA 1
ATOM 1516 C C . ILE A 1 186 ? 1.645 16.880 19.235 1.00 82.44 186 ILE A C 1
ATOM 1518 O O . ILE A 1 186 ? 1.174 16.115 18.396 1.00 82.44 186 ILE A O 1
ATOM 1522 N N . HIS A 1 187 ? 2.726 17.602 19.011 1.00 75.00 187 HIS A N 1
ATOM 1523 C CA . HIS A 1 187 ? 3.535 17.489 17.817 1.00 75.00 187 HIS A CA 1
ATOM 1524 C C . HIS A 1 187 ? 4.948 17.071 18.185 1.00 75.00 187 HIS A C 1
ATOM 1526 O O . HIS A 1 187 ? 5.572 17.699 19.027 1.00 75.00 187 HIS A O 1
ATOM 1532 N N . ILE A 1 188 ? 5.449 16.023 17.547 1.00 74.62 188 ILE A N 1
ATOM 1533 C CA . ILE A 1 188 ? 6.737 15.409 17.835 1.00 74.62 188 ILE A CA 1
ATOM 1534 C C . ILE A 1 188 ? 7.590 15.469 16.567 1.00 74.62 188 ILE A C 1
ATOM 1536 O O . ILE A 1 188 ? 7.230 14.889 15.535 1.00 74.62 188 ILE A O 1
ATOM 1540 N N . ASP A 1 189 ? 8.731 16.137 16.673 1.00 68.62 189 ASP A N 1
ATOM 1541 C CA . ASP A 1 189 ? 9.726 16.322 15.625 1.00 68.62 189 ASP A CA 1
ATOM 1542 C C . ASP A 1 189 ? 11.038 15.642 16.035 1.00 68.62 189 ASP A C 1
ATOM 1544 O O . ASP A 1 189 ? 11.605 15.917 17.092 1.00 68.62 189 ASP A O 1
ATOM 1548 N N . GLN A 1 190 ? 11.553 14.737 15.201 1.00 62.91 190 GLN A N 1
ATOM 1549 C CA . GLN A 1 190 ? 12.856 14.114 15.439 1.00 62.91 190 GLN A CA 1
ATOM 1550 C C . GLN A 1 190 ? 13.936 14.860 14.649 1.00 62.91 190 GLN A C 1
ATOM 1552 O O . GLN A 1 190 ? 14.004 14.751 13.422 1.00 62.91 190 GLN A O 1
ATOM 1557 N N . VAL A 1 191 ? 14.817 15.583 15.342 1.00 55.66 191 VAL A N 1
ATOM 1558 C CA . VAL A 1 191 ? 15.885 16.364 14.701 1.00 55.66 191 VAL A CA 1
ATOM 1559 C C . VAL A 1 191 ? 17.188 15.560 14.711 1.00 55.66 191 VAL A C 1
ATOM 1561 O O . VAL A 1 191 ? 17.687 15.167 15.761 1.00 55.66 191 VAL A O 1
ATOM 1564 N N . LYS A 1 192 ? 17.765 15.293 13.530 1.00 48.56 192 LYS A N 1
ATOM 1565 C CA . LYS A 1 192 ? 19.106 14.686 13.414 1.00 48.56 192 LYS A CA 1
ATOM 1566 C C . LYS A 1 192 ? 20.187 15.768 13.471 1.00 48.56 192 LYS A C 1
ATOM 1568 O O . LYS A 1 192 ? 20.113 16.719 12.700 1.00 48.56 192 LYS A O 1
ATOM 1573 N N . GLY A 1 193 ? 21.213 15.564 14.298 1.00 51.16 193 GLY A N 1
ATOM 1574 C CA . GLY A 1 193 ? 22.372 16.464 14.448 1.00 51.16 193 GLY A CA 1
ATOM 1575 C C . GLY A 1 193 ? 22.778 16.684 15.907 1.00 51.16 193 GLY A C 1
ATOM 1576 O O . GLY A 1 193 ? 23.929 16.988 16.185 1.00 51.16 193 GLY A O 1
ATOM 1577 N N . PHE A 1 194 ? 21.849 16.423 16.822 1.00 48.06 194 PHE A N 1
ATOM 1578 C CA . PHE A 1 194 ? 22.084 16.266 18.250 1.00 48.06 194 PHE A CA 1
ATOM 1579 C C . PHE A 1 194 ? 21.679 14.837 18.606 1.00 48.06 194 PHE A C 1
ATOM 1581 O O . PHE A 1 194 ? 20.647 14.361 18.121 1.00 48.06 194 PHE A O 1
ATOM 1588 N N . GLU A 1 195 ? 22.492 14.117 19.376 1.00 42.19 195 GLU A N 1
ATOM 1589 C CA . GLU A 1 195 ? 22.132 12.770 19.819 1.00 42.19 195 GLU A CA 1
ATOM 1590 C C . GLU A 1 195 ? 20.745 12.806 20.482 1.00 42.19 195 GLU A C 1
ATOM 1592 O O . GLU A 1 195 ? 20.494 13.568 21.415 1.00 42.19 195 GLU A O 1
ATOM 1597 N N . SER A 1 196 ? 19.814 12.026 19.928 1.00 51.06 196 SER A N 1
ATOM 1598 C CA . SER A 1 196 ? 18.512 11.707 20.529 1.00 51.06 196 SER A CA 1
ATOM 1599 C C . SER A 1 196 ? 17.631 12.897 20.950 1.00 51.06 196 SER A C 1
ATOM 1601 O O . SER A 1 196 ? 16.869 12.783 21.906 1.00 51.06 196 SER A O 1
ATOM 1603 N N . SER A 1 197 ? 17.690 14.032 20.248 1.00 57.12 197 SER A N 1
ATOM 1604 C CA . SER A 1 197 ? 16.847 15.193 20.577 1.00 57.12 197 SER A CA 1
ATOM 1605 C C . SER A 1 197 ? 15.492 15.117 19.863 1.00 57.12 197 SER A C 1
ATOM 1607 O O . SER A 1 197 ? 15.385 15.335 18.654 1.00 57.12 197 SER A O 1
ATOM 1609 N N . ILE A 1 198 ? 14.457 14.761 20.623 1.00 64.56 198 ILE A N 1
ATOM 1610 C CA . ILE A 1 198 ? 13.053 14.840 20.211 1.00 64.56 198 ILE A CA 1
ATOM 1611 C C . ILE A 1 198 ? 12.541 16.225 20.615 1.00 64.56 198 ILE A C 1
ATOM 1613 O O . ILE A 1 198 ? 12.624 16.589 21.785 1.00 64.56 198 ILE A O 1
ATOM 1617 N N . PHE A 1 199 ? 12.014 16.985 19.660 1.00 69.44 199 PHE A N 1
ATOM 1618 C CA . PHE A 1 199 ? 11.297 18.226 19.927 1.00 69.44 199 PHE A CA 1
ATOM 1619 C C . PHE A 1 199 ? 9.813 17.917 20.042 1.00 69.44 199 PHE A C 1
ATOM 1621 O O . PHE A 1 199 ? 9.257 17.201 19.210 1.00 69.44 199 PHE A O 1
ATOM 1628 N N . ILE A 1 200 ? 9.184 18.426 21.096 1.00 75.19 200 ILE A N 1
ATOM 1629 C CA . ILE A 1 200 ? 7.765 18.219 21.360 1.00 75.19 200 ILE A CA 1
ATOM 1630 C C . ILE A 1 200 ? 7.131 19.590 21.545 1.00 75.19 200 ILE A C 1
ATOM 1632 O O . ILE A 1 200 ? 7.561 20.359 22.398 1.00 75.19 200 ILE A O 1
ATOM 1636 N N . GLU A 1 201 ? 6.120 19.892 20.743 1.00 81.00 201 GLU A N 1
ATOM 1637 C CA . GLU A 1 201 ? 5.318 21.106 20.863 1.00 81.00 201 GLU A CA 1
ATOM 1638 C C . GLU A 1 201 ? 3.886 20.717 21.235 1.00 81.00 201 GLU A C 1
ATOM 1640 O O . GLU A 1 201 ? 3.307 19.794 20.656 1.00 81.00 201 GLU A O 1
ATOM 1645 N N . LEU A 1 202 ? 3.331 21.409 22.227 1.00 82.06 202 LEU A N 1
ATOM 1646 C CA . LEU A 1 202 ? 1.988 21.181 22.742 1.00 82.06 202 LEU A CA 1
ATOM 1647 C C . LEU A 1 202 ? 1.093 22.366 22.372 1.00 82.06 202 LEU A C 1
ATOM 1649 O O . LEU A 1 202 ? 1.279 23.470 22.873 1.00 82.06 202 LEU A O 1
ATOM 1653 N N . GLU A 1 203 ? 0.104 22.122 21.521 1.00 85.38 203 GLU A N 1
ATOM 1654 C CA . GLU A 1 203 ? -0.962 23.068 21.189 1.00 85.38 203 GLU A CA 1
ATOM 1655 C C . GLU A 1 203 ? -2.185 22.724 22.056 1.00 85.38 203 GLU A C 1
ATOM 1657 O O . GLU A 1 203 ? -2.884 21.743 21.797 1.00 85.38 203 GLU A O 1
ATOM 1662 N N . VAL A 1 204 ? -2.425 23.489 23.127 1.00 87.25 204 VAL A N 1
ATOM 1663 C CA . VAL A 1 204 ? -3.608 23.313 23.990 1.00 87.25 204 VAL A CA 1
ATOM 1664 C C . VAL A 1 204 ? -4.765 24.127 23.424 1.00 87.25 204 VAL A C 1
ATOM 1666 O O . VAL A 1 204 ? -4.672 25.347 23.312 1.00 87.25 204 VAL A O 1
ATOM 1669 N N . ILE A 1 205 ? -5.861 23.455 23.078 1.00 88.81 205 ILE A N 1
ATOM 1670 C CA . ILE A 1 205 ? -7.081 24.110 22.606 1.00 88.81 205 ILE A CA 1
ATOM 1671 C C . ILE A 1 205 ? -7.897 24.533 23.829 1.00 88.81 205 ILE A C 1
ATOM 1673 O O . ILE A 1 205 ? -8.440 23.684 24.534 1.00 88.81 205 ILE A O 1
ATOM 1677 N N . LEU A 1 206 ? -7.952 25.843 24.077 1.00 85.69 206 LEU A N 1
ATOM 1678 C CA . LEU A 1 206 ? -8.720 26.436 25.173 1.00 85.69 206 LEU A CA 1
ATOM 1679 C C . LEU A 1 206 ? -10.213 26.500 24.836 1.00 85.69 206 LEU A C 1
ATOM 1681 O O . LEU A 1 206 ? -10.591 26.795 23.703 1.00 85.69 206 LEU A O 1
ATOM 1685 N N . GLN A 1 207 ? -11.047 26.260 25.841 1.00 88.25 207 GLN A N 1
ATOM 1686 C CA . GLN A 1 207 ? -12.477 26.566 25.819 1.00 88.25 207 GLN A CA 1
ATOM 1687 C C . GLN A 1 207 ? -12.716 28.045 26.154 1.00 88.25 207 GLN A C 1
ATOM 1689 O O . GLN A 1 207 ? -11.862 28.694 26.755 1.00 88.25 207 GLN A O 1
ATOM 1694 N N . ASP A 1 208 ? -13.900 28.566 25.824 1.00 87.56 208 ASP A N 1
ATOM 1695 C CA . ASP A 1 208 ? -14.243 29.992 25.977 1.00 87.56 208 ASP A CA 1
ATOM 1696 C C . ASP A 1 208 ? -14.112 30.522 27.418 1.00 87.56 208 ASP A C 1
ATOM 1698 O O . ASP A 1 208 ? -13.927 31.717 27.636 1.00 87.56 208 ASP A O 1
ATOM 1702 N N . ASN A 1 209 ? -14.194 29.640 28.417 1.00 91.31 209 ASN A N 1
ATOM 1703 C CA . ASN A 1 209 ? -14.052 29.964 29.836 1.00 91.31 209 ASN A CA 1
ATOM 1704 C C . ASN A 1 209 ? -12.637 29.723 30.395 1.00 91.31 209 ASN A C 1
ATOM 1706 O O . ASN A 1 209 ? -12.445 29.859 31.605 1.00 91.31 209 ASN A O 1
ATOM 1710 N N . GLN A 1 210 ? -11.671 29.332 29.558 1.00 91.12 210 GLN A N 1
ATOM 1711 C CA . GLN A 1 210 ? -10.323 28.981 29.994 1.00 91.12 210 GLN A CA 1
ATOM 1712 C C . GLN A 1 210 ? -9.295 30.072 29.691 1.00 91.12 210 GLN A C 1
ATOM 1714 O O . GLN A 1 210 ? -9.286 30.678 28.622 1.00 91.12 210 GLN A O 1
ATOM 1719 N N . THR A 1 211 ? -8.375 30.290 30.630 1.00 93.00 211 THR A N 1
ATOM 1720 C CA . THR A 1 211 ? -7.280 31.257 30.476 1.00 93.00 211 THR A CA 1
ATOM 1721 C C . THR A 1 211 ? -6.011 30.607 29.920 1.00 93.00 211 THR A C 1
ATOM 1723 O O . THR A 1 211 ? -5.815 29.392 29.988 1.00 93.00 211 THR A O 1
ATOM 1726 N N . SER A 1 212 ? -5.088 31.432 29.413 1.00 88.00 212 SER A N 1
ATOM 1727 C CA . SER A 1 212 ? -3.761 30.974 28.967 1.00 88.00 212 SER A CA 1
ATOM 1728 C C . SER A 1 212 ? -2.974 30.271 30.085 1.00 88.00 212 SER A C 1
ATOM 1730 O O . SER A 1 212 ? -2.328 29.254 29.843 1.00 88.00 212 SER A O 1
ATOM 1732 N N . GLU A 1 213 ? -3.090 30.743 31.332 1.00 90.94 213 GLU A N 1
ATOM 1733 C CA . GLU A 1 213 ? -2.464 30.100 32.498 1.00 90.94 213 GLU A CA 1
ATOM 1734 C C . GLU A 1 213 ? -3.011 28.687 32.735 1.00 90.94 213 GLU A C 1
ATOM 1736 O O . GLU A 1 213 ? -2.246 27.751 32.968 1.00 90.94 213 GLU A O 1
ATOM 1741 N N . GLN A 1 214 ? -4.328 28.502 32.604 1.00 87.06 214 GLN A N 1
ATOM 1742 C CA . GLN A 1 214 ? -4.946 27.178 32.679 1.00 87.06 214 GLN A CA 1
ATOM 1743 C C . GLN A 1 214 ? -4.480 26.279 31.526 1.00 87.06 214 GLN A C 1
ATOM 1745 O O . GLN A 1 214 ? -4.189 25.105 31.750 1.00 87.06 214 GLN A O 1
ATOM 1750 N N . GLY A 1 215 ? -4.309 26.831 30.321 1.00 88.00 215 GLY A N 1
ATOM 1751 C CA . GLY A 1 215 ? -3.684 26.134 29.194 1.00 88.00 215 GLY A CA 1
ATOM 1752 C C . GLY A 1 215 ? -2.275 25.630 29.501 1.00 88.00 215 GLY A C 1
ATOM 1753 O O . GLY A 1 215 ? -1.955 24.469 29.242 1.00 88.00 215 GLY A O 1
ATOM 1754 N N . GLN A 1 216 ? -1.439 26.468 30.115 1.00 88.81 216 GLN A N 1
ATOM 1755 C CA . GLN A 1 216 ? -0.087 26.080 30.528 1.00 88.81 216 GLN A CA 1
ATOM 1756 C C . GLN A 1 216 ? -0.101 24.971 31.586 1.00 88.81 216 GLN A C 1
ATOM 1758 O O . GLN A 1 216 ? 0.738 24.071 31.533 1.00 88.81 216 GLN A O 1
ATOM 1763 N N . LEU A 1 217 ? -1.047 25.001 32.530 1.00 90.12 217 LEU A N 1
ATOM 1764 C CA . LEU A 1 217 ? -1.210 23.933 33.522 1.00 90.12 217 LEU A CA 1
ATOM 1765 C C . LEU A 1 217 ? -1.601 22.603 32.864 1.00 90.12 217 LEU A C 1
ATOM 1767 O O . LEU A 1 217 ? -1.015 21.576 33.200 1.00 90.12 217 LEU A O 1
ATOM 1771 N N . ILE A 1 218 ? -2.513 22.624 31.884 1.00 89.25 218 ILE A N 1
ATOM 1772 C CA . ILE A 1 218 ? -2.901 21.437 31.102 1.00 89.25 218 ILE A CA 1
ATOM 1773 C C . ILE A 1 218 ? -1.690 20.857 30.353 1.00 89.25 218 ILE A C 1
ATOM 1775 O O . ILE A 1 218 ? -1.475 19.644 30.366 1.00 89.25 218 ILE A O 1
ATOM 1779 N N . ALA A 1 219 ? -0.869 21.708 29.729 1.00 86.94 219 ALA A N 1
ATOM 1780 C CA . ALA A 1 219 ? 0.350 21.273 29.048 1.00 86.94 219 ALA A CA 1
ATOM 1781 C C . ALA A 1 219 ? 1.373 20.655 30.021 1.00 86.94 219 ALA A C 1
ATOM 1783 O O . ALA A 1 219 ? 1.929 19.593 29.735 1.00 86.94 219 ALA A O 1
ATOM 1784 N N . LYS A 1 220 ? 1.597 21.283 31.185 1.00 87.75 220 LYS A N 1
ATOM 1785 C CA . LYS A 1 220 ? 2.531 20.797 32.217 1.00 87.75 220 LYS A CA 1
ATOM 1786 C C . LYS A 1 220 ? 2.103 19.456 32.809 1.00 87.75 220 LYS A C 1
ATOM 1788 O O . LYS A 1 220 ? 2.936 18.558 32.917 1.00 87.75 220 LYS A O 1
ATOM 1793 N N . ASP A 1 221 ? 0.823 19.310 33.148 1.00 88.44 221 ASP A N 1
ATOM 1794 C CA . ASP A 1 221 ? 0.259 18.047 33.642 1.00 88.44 221 ASP A CA 1
ATOM 1795 C C . ASP A 1 221 ? 0.446 16.928 32.609 1.00 88.44 221 ASP A C 1
ATOM 1797 O O . ASP A 1 221 ? 0.914 15.836 32.938 1.00 88.44 221 ASP A O 1
ATOM 1801 N N . LEU A 1 222 ? 0.180 17.218 31.330 1.00 86.94 222 LEU A N 1
ATOM 1802 C CA . LEU A 1 222 ? 0.401 16.258 30.255 1.00 86.94 222 LEU A CA 1
ATOM 1803 C C . LEU A 1 222 ? 1.872 15.836 30.157 1.00 86.94 222 LEU A C 1
ATOM 1805 O O . LEU A 1 222 ? 2.137 14.635 30.145 1.00 86.94 222 LEU A O 1
ATOM 1809 N N . CYS A 1 223 ? 2.814 16.787 30.133 1.00 86.06 223 CYS A N 1
ATOM 1810 C CA . CYS A 1 223 ? 4.254 16.503 30.123 1.00 86.06 223 CYS A CA 1
ATOM 1811 C C . CYS A 1 223 ? 4.673 15.602 31.292 1.00 86.06 223 CYS A C 1
ATOM 1813 O O . CYS A 1 223 ? 5.411 14.638 31.084 1.00 86.06 223 CYS A O 1
ATOM 1815 N N . GLN A 1 224 ? 4.174 15.879 32.502 1.00 86.50 224 GLN A N 1
ATOM 1816 C CA . GLN A 1 224 ? 4.481 15.093 33.696 1.00 86.50 224 GLN A CA 1
ATOM 1817 C C . GLN A 1 224 ? 3.963 13.654 33.581 1.00 86.50 224 GLN A C 1
ATOM 1819 O O . GLN A 1 224 ? 4.700 12.713 33.876 1.00 86.50 224 GLN A O 1
ATOM 1824 N N . ARG A 1 225 ? 2.728 13.461 33.100 1.00 83.94 225 ARG A N 1
ATOM 1825 C CA . ARG A 1 225 ? 2.127 12.127 32.920 1.00 83.94 225 ARG A CA 1
ATOM 1826 C C . ARG A 1 225 ? 2.871 11.265 31.907 1.00 83.94 225 ARG A C 1
ATOM 1828 O O . ARG A 1 225 ? 2.962 10.055 32.094 1.00 83.94 225 ARG A O 1
ATOM 1835 N N . ILE A 1 226 ? 3.381 11.873 30.837 1.00 79.81 226 ILE A N 1
ATOM 1836 C CA . ILE A 1 226 ? 4.104 11.162 29.770 1.00 79.81 226 ILE A CA 1
ATOM 1837 C C . ILE A 1 226 ? 5.627 11.167 29.968 1.00 79.81 226 ILE A C 1
ATOM 1839 O O . ILE A 1 226 ? 6.356 10.691 29.101 1.00 79.81 226 ILE A O 1
ATOM 1843 N N . GLY A 1 227 ? 6.110 11.664 31.112 1.00 79.88 227 GLY A N 1
ATOM 1844 C CA . GLY A 1 227 ? 7.516 11.590 31.509 1.00 79.88 227 GLY A CA 1
ATOM 1845 C C . GLY A 1 227 ? 8.464 12.482 30.702 1.00 79.88 227 GLY A C 1
ATOM 1846 O O . GLY A 1 227 ? 9.655 12.185 30.629 1.00 79.88 227 GLY A O 1
ATOM 1847 N N . ILE A 1 228 ? 7.969 13.561 30.086 1.00 77.88 228 ILE A N 1
ATOM 1848 C CA . ILE A 1 228 ? 8.811 14.518 29.354 1.00 77.88 228 ILE A CA 1
ATOM 1849 C C . ILE A 1 228 ? 9.359 15.550 30.335 1.0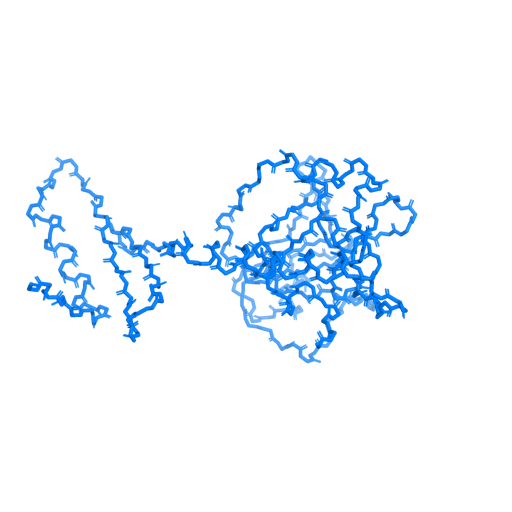0 77.88 228 ILE A C 1
ATOM 1851 O O . ILE A 1 228 ? 8.604 16.271 30.986 1.00 77.88 228 ILE A O 1
ATOM 1855 N N . GLN A 1 229 ? 10.685 15.650 30.405 1.00 71.19 229 GLN A N 1
ATOM 1856 C CA . GLN A 1 229 ? 11.369 16.689 31.169 1.00 71.19 229 GLN A CA 1
ATOM 1857 C C . GLN A 1 229 ? 11.687 17.881 30.265 1.00 71.19 229 GLN A C 1
ATOM 1859 O O . GLN A 1 229 ? 12.285 17.730 29.199 1.00 71.19 229 GLN A O 1
ATOM 1864 N N . GLU A 1 230 ? 11.291 19.075 30.699 1.00 64.88 230 GLU A N 1
ATOM 1865 C CA . GLU A 1 230 ? 11.569 20.320 29.990 1.00 64.88 230 GLU A CA 1
ATOM 1866 C C . GLU A 1 230 ? 13.066 20.639 30.102 1.00 64.88 230 GLU A C 1
ATOM 1868 O O . GLU A 1 230 ? 13.577 20.987 31.169 1.00 64.88 230 GLU A O 1
ATOM 1873 N N . LYS A 1 231 ? 13.806 20.480 29.003 1.00 60.56 231 LYS A N 1
ATOM 1874 C CA . LYS A 1 231 ? 15.217 20.862 28.959 1.00 60.56 231 LYS A CA 1
ATOM 1875 C C . LYS A 1 231 ? 15.281 22.350 28.627 1.00 60.56 231 LYS A C 1
ATOM 1877 O O . LYS A 1 231 ? 15.078 22.730 27.478 1.00 60.56 231 LYS A O 1
ATOM 1882 N N . LYS A 1 232 ? 15.532 23.197 29.628 1.00 46.00 232 LYS A N 1
ATOM 1883 C CA . LYS A 1 232 ? 15.765 24.630 29.396 1.00 46.00 232 LYS A CA 1
ATOM 1884 C C . LYS A 1 232 ? 17.003 24.792 28.511 1.00 46.00 232 LYS A C 1
ATOM 1886 O O . LYS A 1 232 ? 18.095 24.378 28.897 1.00 46.00 232 LYS A O 1
ATOM 1891 N N . SER A 1 233 ? 16.824 25.357 27.321 1.00 41.22 233 SER A N 1
ATOM 1892 C CA . SER A 1 233 ? 17.933 25.864 26.515 1.00 41.22 233 SER A CA 1
ATOM 1893 C C . SER A 1 233 ? 18.502 27.089 27.232 1.00 41.22 233 SER A C 1
ATOM 1895 O O . SER A 1 233 ? 17.773 28.058 27.438 1.00 41.22 233 SER A O 1
ATOM 1897 N N . TYR A 1 234 ? 19.755 26.993 27.677 1.00 33.69 234 TYR A N 1
ATOM 1898 C CA . TYR A 1 234 ? 20.554 28.136 28.125 1.00 33.69 234 TYR A CA 1
ATOM 1899 C C . TYR A 1 234 ? 21.138 28.868 26.919 1.00 33.69 234 TYR A C 1
ATOM 1901 O O . TYR A 1 234 ? 21.454 28.171 25.924 1.00 33.69 234 TYR A O 1
#

Nearest PDB structures (foldseek):
  8y6o-assembly1_W  TM=8.731E-01  e=4.002E-13  Homo sapiens
  2fc9-assembly1_A  TM=6.728E-01  e=1.331E-03  Homo sapiens
  2fc8-assembly1_A  TM=6.290E-01  e=1.955E-02  Homo sapiens
  9c3c-assembly1_n  TM=2.845E-01  e=9.918E+00  Oryctolagus cuniculus
  3if8-assembly1_A  TM=1.626E-01  e=2.924E+00  Homo sapiens

Solvent-accessible surface area (backbone atoms only — not comparable to full-atom values): 13746 Å² total; per-residue (Å²): 132,93,67,44,29,32,73,78,70,41,36,41,51,52,48,33,20,54,22,60,49,46,59,56,87,68,75,87,46,73,38,34,51,40,30,72,73,47,88,73,79,79,75,89,69,83,50,54,31,32,36,34,66,40,55,70,87,65,48,70,67,58,49,42,67,76,40,71,58,46,79,42,78,46,72,41,50,41,91,85,79,64,45,56,69,24,35,32,37,32,28,67,68,75,71,85,87,58,87,50,64,57,95,87,42,61,48,40,76,45,67,32,52,74,77,60,19,47,72,51,41,54,54,96,41,31,32,47,59,28,71,47,77,89,71,78,55,50,19,20,24,27,92,93,26,46,32,45,86,64,94,74,81,54,69,68,46,54,50,50,52,55,50,52,54,50,50,51,56,54,50,57,56,67,51,64,47,70,50,77,56,94,60,28,38,37,33,39,35,64,53,86,91,49,91,90,44,70,47,76,48,78,50,61,64,72,56,97,91,55,52,72,68,56,40,52,50,55,51,51,54,50,33,60,75,72,70,57,76,86,77,80,84,128

Sequence (234 aa):
MYRPTCFQWGFYDPQMSGSIDGTDLEPHDRAINRAYQSKYKCSHNSSSLFIGNIPPLCNENDLAQIFPNAIRINLIRDIVTCESKGYAFLDGHIDRNKIYKFNEHILFIEDVASKKLFGWKPRRCGGGLGGKKQSGQLRFGGSQRPFKKPFHINEQVKQRWKYLEKQKDQYKKNLRSSSCHGQTRIHIDQVKGFESSIFIELEVILQDNQTSEQGQLIAKDLCQRIGIQEKKSY

Secondary structure (DSSP, 8-state):
----SHHHHTB--HHHHHSSSS---S--SHHHHHHHH---PPP-----EEEE---TT--HHHHHHH-TTEEEEEEEE-TTT--EEEEEEEEE---SSSPPEETTEEPEEEE-HHHHSBT---GGGT--SB--GGGT--B-SSSSSPPPPPS---HHHHHHHHHHHHHHHHHHHT--EEEEETTEEEEEEE-TTSTT-EEEEEEE---TT--HHHHHHHHHHHHHHTT-------

Foldseek 3Di:
DQAQALLVLLADQQQLQQDLARQDPDDPDPLSVLLVVDDDDDDPPPFFKKKAQADQPDDPVNVCVQCVFWPDKAFDADPPPRTTPRMITTDGDDDPVDFTDDPNRTIDMDTDCSVRHHSDDPVVSSGDAADDVVVVRHTERDPVRTHDHDPDHDPVSVVVSVVVSVVVVVVLQVDFDWDDDDQWIWTWGADPPDPGDIDIDIDGHDDPPDDVVNSVVVVVVVCVVVVHDDDDDD

Mean predicted aligned error: 11.69 Å

Radius of gyration: 21.83 Å; Cα contacts (8 Å, |Δi|>4): 356; chains: 1; bounding box: 49×52×54 Å

pLDDT: mean 84.78, std 12.07, range [33.69, 95.81]